Protein AF-A0A240U2Y7-F1 (afdb_monomer)

Organism: NCBI:txid553814

Nearest PDB structures (foldseek):
  7e1v-assembly1_G  TM=1.931E-01  e=4.394E+00  Mycolicibacterium smegmatis MC2 51

pLDDT: mean 76.71, std 15.14, range [39.12, 95.5]

Foldseek 3Di:
DVVVVVVVVLVVLLLVLLVCLLVVPQQSLVVLLVSVVVCVVVVHDDDPLSVLLNVLQVLVCQQVVWHRAHRDDPPQPLVRLVLLLVLLLQLLVCVLVVVDDNVVSLVVSCVVSVHHSVSSVVSNVVCCVVCDPDSVSVVVSVVVVVVDDPVVVSVVVSVVVCVVSGPHDPDDDGPCVVRVCSVVVSVVSSNVSNVVVCVVPDPPPD

Radius of gyration: 21.39 Å; Cα contacts (8 Å, |Δi|>4): 172; chains: 1; bounding box: 46×52×64 Å

Structure (mmCIF, N/CA/C/O backbone):
data_AF-A0A240U2Y7-F1
#
_entry.id   AF-A0A240U2Y7-F1
#
loop_
_atom_site.group_PDB
_atom_site.id
_atom_site.type_symbol
_atom_site.label_atom_id
_atom_site.label_alt_id
_atom_site.label_comp_id
_atom_site.label_asym_id
_atom_site.label_entity_id
_atom_site.label_seq_id
_atom_site.pdbx_PDB_ins_code
_atom_site.Cartn_x
_atom_site.Cartn_y
_atom_site.Cartn_z
_atom_site.occupancy
_atom_site.B_iso_or_equiv
_atom_site.auth_seq_id
_atom_site.auth_comp_id
_atom_site.auth_asym_id
_atom_site.auth_atom_id
_atom_site.pdbx_PDB_model_num
ATOM 1 N N . MET A 1 1 ? -17.429 -29.729 4.299 1.00 40.59 1 MET A N 1
ATOM 2 C CA . MET A 1 1 ? -16.636 -29.445 5.517 1.00 40.59 1 MET A CA 1
ATOM 3 C C . MET A 1 1 ? -15.786 -28.167 5.420 1.00 40.59 1 MET A C 1
ATOM 5 O O . MET A 1 1 ? -15.604 -27.533 6.439 1.00 40.59 1 MET A O 1
ATOM 9 N N . ALA A 1 2 ? -15.386 -27.679 4.234 1.00 43.47 2 ALA A N 1
ATOM 10 C CA . ALA A 1 2 ? -14.545 -26.471 4.097 1.00 43.47 2 ALA A CA 1
ATOM 11 C C . ALA A 1 2 ? -15.191 -25.097 4.434 1.00 43.47 2 ALA A C 1
ATOM 13 O O . ALA A 1 2 ? -14.474 -24.116 4.623 1.00 43.47 2 ALA A O 1
ATOM 14 N N . LYS A 1 3 ? -16.530 -24.980 4.480 1.00 39.12 3 LYS A N 1
ATOM 15 C CA . LYS A 1 3 ? -17.212 -23.710 4.824 1.00 39.12 3 LYS A CA 1
ATOM 16 C C . LYS A 1 3 ? -17.118 -23.381 6.316 1.00 39.12 3 LYS A C 1
ATOM 18 O O . LYS A 1 3 ? -16.993 -22.212 6.665 1.00 39.12 3 LYS A O 1
ATOM 23 N N . THR A 1 4 ? -17.160 -24.405 7.163 1.00 39.84 4 THR A N 1
ATOM 24 C CA . THR A 1 4 ? -17.168 -24.256 8.620 1.00 39.84 4 THR A CA 1
ATOM 25 C C . THR A 1 4 ? -15.800 -23.802 9.125 1.00 39.84 4 THR A C 1
ATOM 27 O O . THR A 1 4 ? -15.726 -22.834 9.872 1.00 39.84 4 THR A O 1
ATOM 30 N N . ASP A 1 5 ? -14.714 -24.394 8.615 1.00 40.62 5 ASP A N 1
ATOM 31 C CA . ASP A 1 5 ? -13.347 -24.011 9.001 1.00 40.62 5 ASP A CA 1
ATOM 32 C C . ASP A 1 5 ? -13.003 -22.565 8.613 1.00 40.62 5 ASP A C 1
ATOM 34 O O . ASP A 1 5 ? -12.374 -21.852 9.390 1.00 40.62 5 ASP A O 1
ATOM 38 N N . ARG A 1 6 ? -13.469 -22.090 7.445 1.00 44.12 6 ARG A N 1
ATOM 39 C CA . ARG A 1 6 ? -13.284 -20.687 7.026 1.00 44.12 6 ARG A CA 1
ATOM 40 C C . ARG A 1 6 ? -14.062 -19.700 7.896 1.00 44.12 6 ARG A C 1
ATOM 42 O O . ARG A 1 6 ? -13.566 -18.616 8.171 1.00 44.12 6 ARG A O 1
ATOM 49 N N . GLN A 1 7 ? -15.274 -20.043 8.332 1.00 44.91 7 GLN A N 1
ATOM 50 C CA . GLN A 1 7 ? -16.042 -19.167 9.225 1.00 44.91 7 GLN A CA 1
ATOM 51 C C . GLN A 1 7 ? -15.389 -19.043 10.606 1.00 44.91 7 GLN A C 1
ATOM 53 O O . GLN A 1 7 ? -15.330 -17.943 11.150 1.00 44.91 7 GLN A O 1
ATOM 58 N N . VAL A 1 8 ? -14.856 -20.141 11.150 1.00 46.72 8 VAL A N 1
ATOM 59 C CA . VAL A 1 8 ? -14.210 -20.153 12.473 1.00 46.72 8 VAL A CA 1
ATOM 60 C C . VAL A 1 8 ? -12.912 -19.336 12.476 1.00 46.72 8 VAL A C 1
ATOM 62 O O . VAL A 1 8 ? -12.671 -18.582 13.419 1.00 46.72 8 VAL A O 1
ATOM 65 N N . THR A 1 9 ? -12.103 -19.402 11.412 1.00 52.22 9 THR A N 1
ATOM 66 C CA . THR A 1 9 ? -10.876 -18.593 11.308 1.00 52.22 9 THR A CA 1
ATOM 67 C C . THR A 1 9 ? -11.158 -17.099 11.137 1.00 52.22 9 THR A C 1
ATOM 69 O O . THR A 1 9 ? -10.467 -16.282 11.745 1.00 52.22 9 THR A O 1
ATOM 72 N N . HIS A 1 10 ? -12.192 -16.722 10.380 1.00 51.16 10 HIS A N 1
ATOM 73 C CA . HIS A 1 10 ? -12.582 -15.315 10.225 1.00 51.16 10 HIS A CA 1
ATOM 74 C C . HIS A 1 10 ? -13.118 -14.698 11.523 1.00 51.16 10 HIS A C 1
ATOM 76 O O . HIS A 1 10 ? -12.767 -13.563 11.838 1.00 51.16 10 HIS A O 1
ATOM 82 N N . LEU A 1 11 ? -13.898 -15.447 12.309 1.00 56.97 11 LEU A N 1
ATOM 83 C CA . LEU A 1 11 ? -14.384 -14.993 13.617 1.00 56.97 11 LEU A CA 1
ATOM 84 C C . LEU A 1 11 ? -13.237 -14.768 14.617 1.00 56.97 11 LEU A C 1
ATOM 86 O O . LEU A 1 11 ? -13.276 -13.814 15.391 1.00 56.97 11 LEU A O 1
ATOM 90 N N . ALA A 1 12 ? -12.193 -15.602 14.570 1.00 61.91 12 ALA A N 1
ATOM 91 C CA . ALA A 1 12 ? -11.005 -15.438 15.408 1.00 61.91 12 ALA A CA 1
ATOM 92 C C . ALA A 1 12 ? -10.195 -14.179 15.040 1.00 61.91 12 ALA A C 1
ATOM 94 O O . ALA A 1 12 ? -9.753 -13.447 15.924 1.00 61.91 12 ALA A O 1
ATOM 95 N N . GLN A 1 13 ? -10.047 -13.890 13.743 1.00 68.00 13 GLN A N 1
ATOM 96 C CA . GLN A 1 13 ? -9.347 -12.694 13.255 1.00 68.00 13 GLN A CA 1
ATOM 97 C C . GLN A 1 13 ? -10.121 -11.401 13.551 1.00 68.00 13 GLN A C 1
ATOM 99 O O . GLN A 1 13 ? -9.523 -10.396 13.933 1.00 68.00 13 GLN A O 1
ATOM 104 N N . ASP A 1 14 ? -11.450 -11.422 13.419 1.00 75.19 14 ASP A N 1
ATOM 105 C CA . ASP A 1 14 ? -12.307 -10.282 13.766 1.00 75.19 14 ASP A CA 1
ATOM 106 C C . ASP A 1 14 ? -12.208 -9.954 15.264 1.00 75.19 14 ASP A C 1
ATOM 108 O O . ASP A 1 14 ? -12.095 -8.784 15.639 1.00 75.19 14 ASP A O 1
ATOM 112 N N . ALA A 1 15 ? -12.180 -10.985 16.116 1.00 75.44 15 ALA A N 1
ATOM 113 C CA . ALA A 1 15 ? -12.000 -10.835 17.556 1.00 75.44 15 ALA A CA 1
ATOM 114 C C . ALA A 1 15 ? -10.618 -10.263 17.915 1.00 75.44 15 ALA A C 1
ATOM 116 O O . ALA A 1 15 ? -10.529 -9.371 18.759 1.00 75.44 15 ALA A O 1
ATOM 117 N N . GLU A 1 16 ? -9.547 -10.714 17.256 1.00 80.19 16 GLU A N 1
ATOM 118 C CA . GLU A 1 16 ? -8.189 -10.198 17.472 1.00 80.19 16 GLU A CA 1
ATOM 119 C C . GLU A 1 16 ? -8.080 -8.707 17.109 1.00 80.19 16 GLU A C 1
ATOM 121 O O . GLU A 1 16 ? -7.548 -7.897 17.876 1.00 80.19 16 GLU A O 1
ATOM 126 N N . VAL A 1 17 ? -8.635 -8.320 15.957 1.00 81.25 17 VAL A N 1
ATOM 127 C CA . VAL A 1 17 ? -8.638 -6.929 15.487 1.00 81.25 17 VAL A CA 1
ATOM 128 C C . VAL A 1 17 ? -9.482 -6.039 16.406 1.00 81.25 17 VAL A C 1
ATOM 130 O O . VAL A 1 17 ? -9.032 -4.954 16.788 1.00 81.25 17 VAL A O 1
ATOM 133 N N . ALA A 1 18 ? -10.660 -6.507 16.833 1.00 81.88 18 ALA 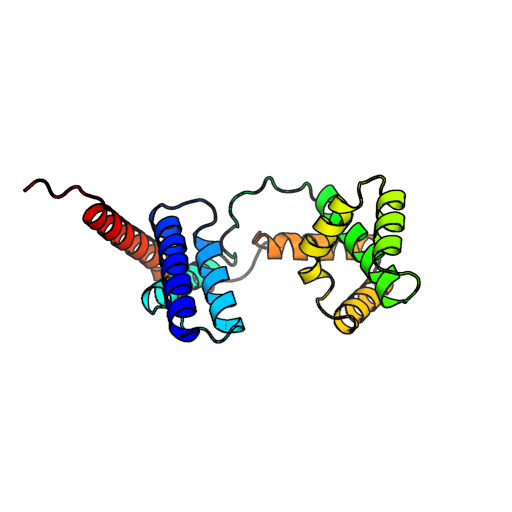A N 1
ATOM 134 C CA . ALA A 1 18 ? -11.503 -5.800 17.796 1.00 81.88 18 ALA A CA 1
ATOM 135 C C . ALA A 1 18 ? -10.816 -5.647 19.165 1.00 81.88 18 ALA A C 1
ATOM 137 O O . ALA A 1 18 ? -10.889 -4.583 19.782 1.00 81.88 18 ALA A O 1
ATOM 138 N N . GLN A 1 19 ? -10.083 -6.667 19.623 1.00 81.12 19 GLN A N 1
ATOM 139 C CA . GLN A 1 19 ? -9.339 -6.615 20.880 1.00 81.12 19 GLN A CA 1
ATOM 140 C C . GLN A 1 19 ? -8.165 -5.629 20.815 1.00 81.12 19 GLN A C 1
ATOM 142 O O . GLN A 1 19 ? -7.928 -4.882 21.768 1.00 81.12 19 GLN A O 1
ATOM 147 N N . ALA A 1 20 ? -7.440 -5.583 19.693 1.00 80.94 20 ALA A N 1
ATOM 148 C CA . ALA A 1 20 ? -6.382 -4.600 19.472 1.00 80.94 20 ALA A CA 1
ATOM 149 C C . ALA A 1 20 ? -6.932 -3.162 19.441 1.00 80.94 20 ALA A C 1
ATOM 151 O O . ALA A 1 20 ? -6.300 -2.252 19.982 1.00 80.94 20 ALA A O 1
ATOM 152 N N . PHE A 1 21 ? -8.112 -2.967 18.842 1.00 84.12 21 PHE A N 1
ATOM 153 C CA . PHE A 1 21 ? -8.819 -1.685 18.822 1.00 84.12 21 PHE A CA 1
ATOM 154 C C . PHE A 1 21 ? -9.259 -1.249 20.225 1.00 84.12 21 PHE A C 1
ATOM 156 O O . PHE A 1 21 ? -9.013 -0.105 20.620 1.00 84.12 21 PHE A O 1
ATOM 163 N N . ALA A 1 22 ? -9.837 -2.171 21.001 1.00 83.12 22 ALA A N 1
ATOM 164 C CA . ALA A 1 22 ? -10.245 -1.936 22.383 1.00 83.12 22 ALA A CA 1
ATOM 165 C C . ALA A 1 22 ? -9.056 -1.497 23.254 1.00 83.12 22 ALA A C 1
ATOM 167 O O . ALA A 1 22 ? -9.110 -0.474 23.929 1.00 83.12 22 ALA A O 1
ATOM 168 N N . LYS A 1 23 ? -7.928 -2.210 23.153 1.00 81.44 23 LYS A N 1
ATOM 169 C CA . LYS A 1 23 ? -6.689 -1.927 23.900 1.00 81.44 23 LYS A CA 1
ATOM 170 C C . LYS A 1 23 ? -5.916 -0.696 23.408 1.00 81.44 23 LYS A C 1
ATOM 172 O O . LYS A 1 23 ? -4.824 -0.439 23.907 1.00 81.44 23 LYS A O 1
ATOM 177 N N . ASN A 1 24 ? -6.444 0.051 22.432 1.00 78.88 24 ASN A N 1
ATOM 178 C CA . ASN A 1 24 ? -5.789 1.214 21.827 1.00 78.88 24 ASN A CA 1
ATOM 179 C C . ASN A 1 24 ? -4.352 0.915 21.349 1.00 78.88 24 ASN A C 1
ATOM 181 O O . ASN A 1 24 ? -3.431 1.716 21.525 1.00 78.88 24 ASN A O 1
ATOM 185 N N .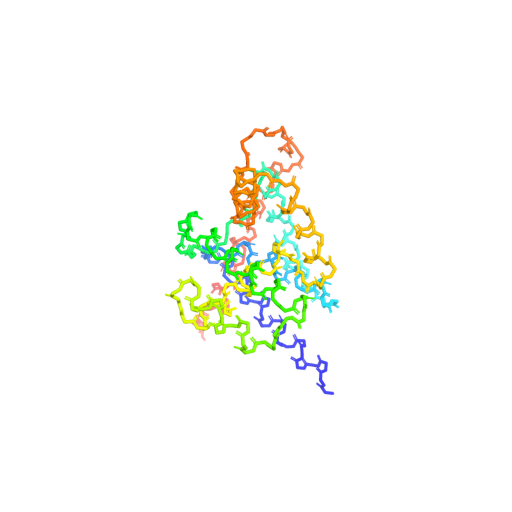 VAL A 1 25 ? -4.137 -0.270 20.769 1.00 80.44 25 VAL A N 1
ATOM 186 C CA . VAL A 1 25 ? -2.820 -0.639 20.236 1.00 80.44 25 VAL A CA 1
ATOM 187 C C . VAL A 1 25 ? -2.506 0.266 19.037 1.00 80.44 25 VAL A C 1
ATOM 189 O O . VAL A 1 25 ? -3.380 0.456 18.185 1.00 80.44 25 VAL A O 1
ATOM 192 N N . PRO A 1 26 ? -1.270 0.784 18.891 1.00 73.88 26 PRO A N 1
ATOM 193 C CA . PRO A 1 26 ? -0.888 1.574 17.724 1.00 73.88 26 PRO A CA 1
ATOM 194 C C . PRO A 1 26 ? -1.288 0.894 16.405 1.00 73.88 26 PRO A C 1
ATOM 196 O O . PRO A 1 26 ? -1.068 -0.305 16.209 1.00 73.88 26 PRO A O 1
ATOM 199 N N . GLY A 1 27 ? -1.925 1.649 15.508 1.00 76.06 27 GLY A N 1
ATOM 200 C CA . GLY A 1 27 ? -2.398 1.153 14.212 1.00 76.06 27 GLY A CA 1
ATOM 201 C C . GLY A 1 27 ? -3.593 0.202 14.240 1.00 76.06 27 GLY A C 1
ATOM 202 O O . GLY A 1 27 ? -3.907 -0.383 13.205 1.00 76.06 27 GLY A O 1
ATOM 203 N N . ALA A 1 28 ? -4.242 -0.014 15.386 1.00 81.62 28 ALA A N 1
ATOM 204 C CA . ALA A 1 28 ? -5.430 -0.864 15.457 1.00 81.62 28 ALA A CA 1
ATOM 205 C C . ALA A 1 28 ? -6.593 -0.312 14.619 1.00 81.62 28 ALA A C 1
ATOM 207 O O . ALA A 1 28 ? -7.217 -1.068 13.881 1.00 81.62 28 ALA A O 1
ATOM 208 N N . ASP A 1 29 ? -6.811 1.003 14.643 1.00 82.50 29 ASP A N 1
ATOM 209 C CA . ASP A 1 29 ? -7.864 1.660 13.862 1.00 82.50 29 ASP A CA 1
ATOM 210 C C . ASP A 1 29 ? -7.709 1.383 12.354 1.00 82.50 29 ASP A C 1
ATOM 212 O O . ASP A 1 29 ? -8.667 1.061 11.653 1.00 82.50 29 ASP A O 1
ATOM 216 N N . ARG A 1 30 ? -6.469 1.430 11.851 1.00 82.94 30 ARG A N 1
ATOM 217 C CA . ARG A 1 30 ? -6.148 1.112 10.454 1.00 82.94 30 ARG A CA 1
ATOM 218 C C . ARG A 1 30 ? -6.347 -0.371 10.140 1.00 82.94 30 ARG A C 1
ATOM 220 O O . ARG A 1 30 ? -6.876 -0.683 9.078 1.00 82.94 30 ARG A O 1
ATOM 227 N N . ARG A 1 31 ? -5.987 -1.267 11.067 1.00 81.94 31 ARG A N 1
ATOM 228 C CA . ARG A 1 31 ? -6.209 -2.718 10.932 1.00 81.94 31 ARG A CA 1
ATOM 229 C C . ARG A 1 31 ? -7.692 -3.073 10.838 1.00 81.94 31 ARG A C 1
ATOM 231 O O . ARG A 1 31 ? -8.041 -3.936 10.041 1.00 81.94 31 ARG A O 1
ATOM 238 N N . VAL A 1 32 ? -8.562 -2.388 11.587 1.00 85.56 32 VAL A N 1
ATOM 239 C CA . VAL A 1 32 ? -10.024 -2.553 11.468 1.00 85.56 32 VAL A CA 1
ATOM 240 C C . VAL A 1 32 ? -10.488 -2.231 10.046 1.00 85.56 32 VAL A C 1
ATOM 242 O O . VAL A 1 32 ? -11.188 -3.035 9.433 1.00 85.56 32 VAL A O 1
ATOM 245 N N . LEU A 1 33 ? -10.063 -1.089 9.493 1.00 85.81 33 LEU A N 1
ATOM 246 C CA . LEU A 1 33 ? -10.429 -0.692 8.129 1.00 85.81 33 LEU A CA 1
ATOM 247 C C . LEU A 1 33 ? -9.894 -1.671 7.074 1.00 85.81 33 LEU A C 1
ATOM 249 O O . LEU A 1 33 ? -10.629 -2.055 6.168 1.00 85.81 33 LEU A O 1
ATOM 253 N N . GLU A 1 34 ? -8.631 -2.086 7.194 1.00 82.31 34 GLU A N 1
ATOM 254 C CA . GLU A 1 34 ? -7.997 -3.039 6.272 1.00 82.31 34 GLU A CA 1
ATOM 255 C C . GLU A 1 34 ? -8.704 -4.403 6.304 1.00 82.31 34 GLU A C 1
ATOM 257 O O . GLU A 1 34 ? -8.964 -4.978 5.249 1.00 82.31 34 GLU A O 1
ATOM 262 N N . ARG A 1 35 ? -9.116 -4.877 7.487 1.00 82.88 35 ARG A N 1
ATOM 263 C CA . ARG A 1 35 ? -9.859 -6.134 7.651 1.00 82.88 35 ARG A CA 1
ATOM 264 C C . ARG A 1 35 ? -11.235 -6.094 6.986 1.00 82.88 35 ARG A C 1
ATOM 266 O O . ARG A 1 35 ? -11.611 -7.049 6.305 1.00 82.88 35 ARG A O 1
ATOM 273 N N . VAL A 1 36 ? -11.982 -5.003 7.170 1.00 82.75 36 VAL A N 1
ATOM 274 C CA . VAL A 1 36 ? -13.291 -4.815 6.520 1.00 82.75 36 VAL A CA 1
ATOM 275 C C . VAL A 1 36 ? -13.132 -4.702 5.002 1.00 82.75 36 VAL A C 1
ATOM 277 O O . VAL A 1 36 ? -13.899 -5.319 4.264 1.00 82.75 36 VAL A O 1
ATOM 280 N N . ALA A 1 37 ? -12.108 -3.988 4.524 1.00 76.75 37 ALA A N 1
ATOM 281 C CA . ALA A 1 37 ? -11.808 -3.881 3.097 1.00 76.75 37 ALA A CA 1
ATOM 282 C C . ALA A 1 37 ? -11.433 -5.238 2.474 1.00 76.75 37 ALA A C 1
ATOM 284 O O . ALA A 1 37 ? -11.928 -5.579 1.401 1.00 76.75 37 ALA A O 1
ATOM 285 N N . GLU A 1 38 ? -10.609 -6.036 3.156 1.00 74.38 38 GLU A N 1
ATOM 286 C CA . GLU A 1 38 ? -10.251 -7.392 2.732 1.00 74.38 38 GLU A CA 1
ATOM 287 C C . GLU A 1 38 ? -11.480 -8.307 2.676 1.00 74.38 38 GLU A C 1
ATOM 289 O O . GLU A 1 38 ? -11.693 -9.007 1.686 1.00 74.38 38 GLU A O 1
ATOM 294 N N . ALA A 1 39 ? -12.322 -8.283 3.714 1.00 74.25 39 ALA A N 1
ATOM 295 C CA . ALA A 1 39 ? -13.548 -9.070 3.740 1.00 74.25 39 ALA A CA 1
ATOM 296 C C . ALA A 1 39 ? -14.483 -8.700 2.580 1.00 74.25 39 ALA A C 1
ATOM 298 O O . ALA A 1 39 ? -14.971 -9.594 1.892 1.00 74.25 39 ALA A O 1
ATOM 299 N N . ALA A 1 40 ? -14.667 -7.403 2.315 1.00 72.56 40 ALA A N 1
ATOM 300 C CA . ALA A 1 40 ? -15.465 -6.924 1.192 1.00 72.56 40 ALA A CA 1
ATOM 301 C C . ALA A 1 40 ? -14.888 -7.371 -0.163 1.00 72.56 40 ALA A C 1
ATOM 303 O O . ALA A 1 40 ? -15.630 -7.868 -1.008 1.00 72.56 40 ALA A O 1
ATOM 304 N N . ALA A 1 41 ? -13.568 -7.259 -0.356 1.00 63.06 41 ALA A N 1
ATOM 305 C CA . ALA A 1 41 ? -12.894 -7.668 -1.590 1.00 63.06 41 ALA A CA 1
ATOM 306 C C . ALA A 1 41 ? -13.001 -9.180 -1.860 1.00 63.06 41 ALA A C 1
ATOM 308 O O . ALA A 1 41 ? -13.083 -9.601 -3.012 1.00 63.06 41 ALA A O 1
ATOM 309 N N . LEU A 1 42 ? -13.023 -9.996 -0.803 1.00 72.00 42 LEU A N 1
ATOM 310 C CA . LEU A 1 42 ? -13.148 -11.454 -0.883 1.00 72.00 42 LEU A CA 1
ATOM 311 C C . LEU A 1 42 ? -14.606 -11.951 -0.857 1.00 72.00 42 LEU A C 1
ATOM 313 O O . LEU A 1 42 ? -14.833 -13.158 -0.928 1.00 72.00 42 LEU A O 1
ATOM 317 N N . GLY A 1 43 ? -15.592 -11.052 -0.747 1.00 71.06 43 GLY A N 1
ATOM 318 C CA . GLY A 1 43 ? -17.012 -11.410 -0.639 1.00 71.06 43 GLY A CA 1
ATOM 319 C C . GLY A 1 43 ? -17.387 -12.095 0.683 1.00 71.06 43 GLY A C 1
ATOM 320 O O . GLY A 1 43 ? -18.370 -12.835 0.742 1.00 71.06 43 GLY A O 1
ATOM 321 N N . ASN A 1 44 ? -16.601 -11.881 1.738 1.00 76.38 44 ASN A N 1
ATOM 322 C CA . ASN A 1 44 ? -16.827 -12.443 3.064 1.00 76.38 44 ASN A CA 1
ATOM 323 C C . ASN A 1 44 ? -17.778 -11.568 3.892 1.00 76.38 44 ASN A C 1
ATOM 325 O O . ASN A 1 44 ? -17.785 -10.342 3.786 1.00 76.38 44 ASN A O 1
ATOM 329 N N . VAL A 1 45 ? -18.551 -12.210 4.770 1.00 77.25 45 VAL A N 1
ATOM 330 C CA . VAL A 1 45 ? -19.444 -11.512 5.702 1.00 77.25 45 VAL A CA 1
ATOM 331 C C . VAL A 1 45 ? -18.618 -10.899 6.831 1.00 77.25 45 VAL A C 1
ATOM 333 O O . VAL A 1 45 ? -17.871 -11.603 7.508 1.00 77.25 45 VAL A O 1
ATOM 336 N N . VAL A 1 46 ? -18.773 -9.593 7.029 1.00 77.56 46 VAL A N 1
ATOM 337 C CA . VAL A 1 46 ? -18.210 -8.843 8.159 1.00 77.56 46 VAL A CA 1
ATOM 338 C C . VAL A 1 46 ? -19.221 -8.857 9.301 1.00 77.56 46 VAL A C 1
ATOM 340 O O . VAL A 1 46 ? -20.418 -8.673 9.067 1.00 77.56 46 VAL A O 1
ATOM 343 N N . SER A 1 47 ? -18.760 -9.059 10.537 1.00 81.38 47 SER A N 1
ATOM 344 C CA . SER A 1 47 ? -19.642 -8.944 11.703 1.00 81.38 47 SER A CA 1
ATOM 345 C C . SER A 1 47 ? -20.241 -7.527 11.815 1.00 81.38 47 SER A C 1
ATOM 347 O O . SER A 1 47 ? -19.536 -6.537 11.582 1.00 81.38 47 SER A O 1
ATOM 349 N N . PRO A 1 48 ? -21.530 -7.382 12.184 1.00 82.25 48 PRO A N 1
ATOM 350 C CA . PRO A 1 48 ? -22.165 -6.070 12.342 1.00 82.25 48 PRO A CA 1
ATOM 351 C C . PRO A 1 48 ? -21.402 -5.143 13.295 1.00 82.25 48 PRO A C 1
ATOM 353 O O . PRO A 1 48 ? -21.334 -3.934 13.078 1.00 82.25 48 PRO A O 1
ATOM 356 N N . GLU A 1 49 ? -20.809 -5.706 14.342 1.00 80.94 49 GLU A N 1
ATOM 357 C CA . GLU A 1 49 ? -20.012 -5.006 15.343 1.00 80.94 49 GLU A CA 1
ATOM 358 C C . GLU A 1 49 ? -18.742 -4.419 14.720 1.00 80.94 49 GLU A C 1
ATOM 360 O O . GLU A 1 49 ? -18.494 -3.220 14.860 1.00 80.94 49 GLU A O 1
ATOM 365 N N . LEU A 1 50 ? -17.982 -5.217 13.961 1.00 82.38 50 LEU A N 1
ATOM 366 C CA . LEU A 1 50 ? -16.762 -4.752 13.298 1.00 82.38 50 LEU A CA 1
ATOM 367 C C . LEU A 1 50 ? -17.066 -3.700 12.222 1.00 82.38 50 LEU A C 1
ATOM 369 O O . LEU A 1 50 ? -16.338 -2.713 12.101 1.00 82.38 50 LEU A O 1
ATOM 373 N N . GLN A 1 51 ? -18.181 -3.849 11.499 1.00 83.88 51 GLN A N 1
ATOM 374 C CA . GLN A 1 51 ? -18.637 -2.856 10.526 1.00 83.88 51 GLN A CA 1
ATOM 375 C C . GLN A 1 51 ? -18.992 -1.516 11.190 1.00 83.88 51 GLN A C 1
ATOM 377 O O . GLN A 1 51 ? -18.641 -0.459 10.663 1.00 83.88 51 GLN A O 1
ATOM 382 N N . LYS A 1 52 ? -19.656 -1.530 12.356 1.00 83.75 52 LYS A N 1
ATOM 383 C CA . LYS A 1 52 ? -19.956 -0.303 13.117 1.00 83.75 52 LYS A CA 1
ATOM 384 C C . LYS A 1 52 ? -18.672 0.413 13.543 1.00 83.75 52 LYS A C 1
ATOM 386 O O . LYS A 1 52 ? -18.585 1.629 13.382 1.00 83.75 52 LYS A O 1
ATOM 391 N N . ILE A 1 53 ? -17.672 -0.334 14.023 1.00 84.69 53 ILE A N 1
ATOM 392 C CA . ILE A 1 53 ? -16.370 0.225 14.421 1.00 84.69 53 ILE A CA 1
ATOM 393 C C . ILE A 1 53 ? -15.679 0.853 13.204 1.00 84.69 53 ILE A C 1
ATOM 395 O O . ILE A 1 53 ? -15.241 2.001 13.267 1.00 84.69 53 ILE A O 1
ATOM 399 N N . ALA A 1 54 ? -15.633 0.141 12.074 1.00 85.19 54 ALA A N 1
ATOM 400 C CA . ALA A 1 54 ? -15.035 0.641 10.838 1.00 85.19 54 ALA A CA 1
ATOM 401 C C . ALA A 1 54 ? -15.711 1.926 10.336 1.00 85.19 54 ALA A C 1
ATOM 403 O O . ALA A 1 54 ? -15.023 2.883 9.983 1.00 85.19 54 ALA A O 1
ATOM 404 N N . ASN A 1 55 ? -17.045 1.983 10.364 1.00 85.88 55 ASN A N 1
ATOM 405 C CA . ASN A 1 55 ? -17.801 3.172 9.968 1.00 85.88 55 ASN A CA 1
ATOM 406 C C . ASN A 1 55 ? -17.482 4.378 10.868 1.00 85.88 55 ASN A C 1
ATOM 408 O O . ASN A 1 55 ? -17.291 5.485 10.364 1.00 85.88 55 ASN A O 1
ATOM 412 N N . ALA A 1 56 ? -17.383 4.171 12.185 1.00 83.38 56 ALA A N 1
ATOM 413 C CA . ALA A 1 56 ? -17.042 5.228 13.135 1.00 83.38 56 ALA A CA 1
ATOM 414 C C . ALA A 1 56 ? -15.601 5.738 12.938 1.00 83.38 56 ALA A C 1
ATOM 416 O O . ALA A 1 56 ? -15.369 6.947 12.906 1.00 83.38 56 ALA A O 1
ATOM 417 N N . ILE A 1 57 ? -14.637 4.833 12.726 1.00 83.44 57 ILE A N 1
ATOM 418 C CA . ILE A 1 57 ? -13.245 5.192 12.411 1.00 83.44 57 ILE A CA 1
ATOM 419 C C . ILE A 1 57 ? -13.176 5.989 11.104 1.00 83.44 57 ILE A C 1
ATOM 421 O O . ILE A 1 57 ? -12.494 7.012 11.042 1.00 83.44 57 ILE A O 1
ATOM 425 N N . LEU A 1 58 ? -13.884 5.546 10.062 1.00 82.81 58 LEU A N 1
ATOM 426 C CA . LEU A 1 58 ? -13.917 6.236 8.775 1.00 82.81 58 LEU A CA 1
ATOM 427 C C . LEU A 1 58 ? -14.517 7.641 8.911 1.00 82.81 58 LEU A C 1
ATOM 429 O O . LEU A 1 58 ? -13.976 8.590 8.353 1.00 82.81 58 LEU A O 1
ATOM 433 N N . ALA A 1 59 ? -15.582 7.798 9.698 1.00 78.81 59 ALA A N 1
ATOM 434 C CA . ALA A 1 59 ? -16.161 9.102 10.001 1.00 78.81 59 ALA A CA 1
ATOM 435 C C . ALA A 1 59 ? -15.147 10.043 10.680 1.00 78.81 59 ALA A C 1
ATOM 437 O O . ALA A 1 59 ? -15.012 11.197 10.277 1.00 78.81 59 ALA A O 1
ATOM 438 N N . VAL A 1 60 ? -14.369 9.553 11.651 1.00 78.69 60 VAL A N 1
ATOM 439 C CA . VAL A 1 60 ? -13.284 10.336 12.273 1.00 78.69 60 VAL A CA 1
ATOM 440 C C . VAL A 1 60 ? -12.164 10.657 11.281 1.00 78.69 60 VAL A C 1
ATOM 442 O O . VAL A 1 60 ? -11.613 11.756 11.305 1.00 78.69 60 VAL A O 1
ATOM 445 N N . ALA A 1 61 ? -11.828 9.730 10.388 1.00 79.00 61 ALA A N 1
ATOM 446 C CA . ALA A 1 61 ? -10.828 9.967 9.355 1.00 79.00 61 ALA A CA 1
ATOM 447 C C . ALA A 1 61 ? -11.258 11.068 8.374 1.00 79.00 61 ALA A C 1
ATOM 449 O O . ALA A 1 61 ? -10.451 11.922 8.016 1.00 79.00 61 ALA A O 1
ATOM 450 N N . LEU A 1 62 ? -12.538 11.083 7.991 1.00 76.38 62 LEU A N 1
ATOM 451 C CA . LEU A 1 62 ? -13.122 12.116 7.135 1.00 76.38 62 LEU A CA 1
ATOM 452 C C . LEU A 1 62 ? -13.125 13.496 7.811 1.00 76.38 62 LEU A C 1
ATOM 454 O O . LEU A 1 62 ? -12.827 14.484 7.153 1.00 76.38 62 LEU A O 1
ATOM 458 N N . LEU A 1 63 ? -13.393 13.574 9.122 1.00 69.56 63 LEU A N 1
ATOM 459 C CA . LEU A 1 63 ? -13.295 14.826 9.896 1.00 69.56 63 LEU A CA 1
ATOM 460 C C . LEU A 1 63 ? -11.893 15.434 9.896 1.00 69.56 63 LEU A C 1
ATOM 462 O O . LEU A 1 63 ? -11.736 16.656 9.930 1.00 69.56 63 LEU A O 1
ATOM 466 N N . ASN A 1 64 ? -10.894 14.559 9.955 1.00 69.12 64 ASN A N 1
ATOM 467 C CA . ASN A 1 64 ? -9.491 14.926 10.059 1.00 69.12 64 ASN A CA 1
ATOM 468 C C . ASN A 1 64 ? -8.801 14.986 8.694 1.00 69.12 64 ASN A C 1
ATOM 470 O O . ASN A 1 64 ? -7.599 15.235 8.657 1.00 69.12 64 ASN A O 1
ATOM 474 N N . GLU A 1 65 ? -9.537 14.708 7.608 1.00 68.88 65 GLU A N 1
ATOM 475 C CA . GLU A 1 65 ? -9.021 14.589 6.236 1.00 68.88 65 GLU A CA 1
ATOM 476 C C . GLU A 1 65 ? -7.792 13.662 6.158 1.00 68.88 65 GLU A C 1
ATOM 478 O O . GLU A 1 65 ? -6.869 13.840 5.364 1.00 68.88 65 GLU A O 1
ATOM 483 N N . LYS A 1 66 ? -7.761 12.662 7.045 1.00 71.25 66 LYS A N 1
ATOM 484 C CA . LYS A 1 66 ? -6.588 11.837 7.322 1.00 71.25 66 LYS A CA 1
ATOM 485 C C . LYS A 1 66 ? -7.025 10.449 7.753 1.00 71.25 66 LYS A C 1
ATOM 487 O O . LYS A 1 66 ? -7.722 10.289 8.754 1.00 71.25 66 LYS A O 1
ATOM 492 N N . LEU A 1 67 ? -6.568 9.427 7.036 1.00 74.56 67 LEU A N 1
ATOM 493 C CA . LEU A 1 67 ? -6.775 8.043 7.456 1.00 74.56 67 LEU A CA 1
ATOM 494 C C . LEU A 1 67 ? -5.986 7.737 8.742 1.00 74.56 67 LEU A C 1
ATOM 496 O O . LEU A 1 67 ? -4.929 8.332 8.970 1.00 74.56 67 LEU A O 1
ATOM 500 N N . PRO A 1 68 ? -6.458 6.796 9.582 1.00 77.94 68 PRO A N 1
ATOM 501 C CA . PRO A 1 68 ? -5.727 6.406 10.777 1.00 77.94 68 PRO A CA 1
ATOM 502 C C . PRO A 1 68 ? -4.339 5.900 10.391 1.00 77.94 68 PRO A C 1
ATOM 504 O O .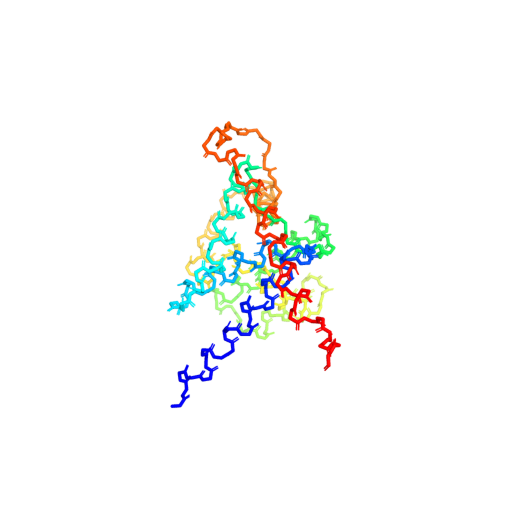 PRO A 1 68 ? -4.197 5.108 9.454 1.00 77.94 68 PRO A O 1
ATOM 507 N N . GLY A 1 69 ? -3.323 6.354 11.122 1.00 68.75 69 GLY A N 1
ATOM 508 C CA . GLY A 1 69 ? -1.951 5.922 10.892 1.00 68.75 69 GLY A CA 1
ATOM 509 C C . GLY A 1 69 ? -1.818 4.410 11.066 1.00 68.75 69 GLY A C 1
ATOM 510 O O . GLY A 1 69 ? -2.458 3.806 11.933 1.00 68.75 69 GLY A O 1
ATOM 511 N N . ARG A 1 70 ? -0.968 3.785 10.250 1.00 68.50 70 ARG A N 1
ATOM 512 C CA . ARG A 1 70 ? -0.534 2.405 10.500 1.00 68.50 70 ARG A CA 1
ATOM 513 C C . ARG A 1 70 ? 0.241 2.331 11.815 1.00 68.50 70 ARG A C 1
ATOM 515 O O . ARG A 1 70 ? 0.753 3.335 12.308 1.00 68.50 70 ARG A O 1
ATOM 522 N N . ALA A 1 71 ? 0.336 1.127 12.383 1.00 60.22 71 ALA A N 1
ATOM 523 C CA . ALA A 1 71 ? 1.225 0.884 13.514 1.00 60.22 71 ALA A CA 1
ATOM 524 C C . ALA A 1 71 ? 2.615 1.374 13.107 1.00 60.22 71 ALA A C 1
ATOM 526 O O . ALA A 1 71 ? 3.038 1.085 11.986 1.00 60.22 71 ALA A O 1
ATOM 527 N N . ALA A 1 72 ? 3.273 2.153 13.967 1.00 45.78 72 ALA A N 1
ATOM 528 C CA . ALA A 1 72 ? 4.544 2.783 13.645 1.00 45.78 72 ALA A CA 1
ATOM 529 C C . ALA A 1 72 ? 5.619 1.717 13.371 1.00 45.78 72 ALA A C 1
ATOM 531 O O . ALA A 1 72 ? 6.379 1.320 14.249 1.00 45.78 72 ALA A O 1
ATOM 532 N N . GLY A 1 73 ? 5.703 1.257 12.124 1.00 51.09 73 GLY A N 1
ATOM 533 C CA . GLY A 1 73 ? 6.972 0.872 11.545 1.00 51.09 73 GLY A CA 1
ATOM 534 C C . GLY A 1 73 ? 7.810 2.139 11.465 1.00 51.09 73 GLY A C 1
ATOM 535 O O . GLY A 1 73 ? 7.290 3.206 11.146 1.00 51.09 73 GLY A O 1
ATOM 536 N N . ARG A 1 74 ? 9.097 2.048 11.805 1.00 42.00 74 ARG A N 1
ATOM 537 C CA . ARG A 1 74 ? 10.039 3.165 11.679 1.00 42.00 74 ARG A CA 1
ATOM 538 C C . ARG A 1 74 ? 9.843 3.808 10.302 1.00 42.00 74 ARG A C 1
ATOM 540 O O . ARG A 1 74 ? 10.080 3.116 9.311 1.00 42.00 74 ARG A O 1
ATOM 547 N N . HIS A 1 75 ? 9.400 5.072 10.246 1.00 48.50 75 HIS A N 1
ATOM 548 C CA . HIS A 1 75 ? 9.231 5.784 8.976 1.00 48.50 75 HIS A CA 1
ATOM 549 C C . HIS A 1 75 ? 10.504 5.582 8.158 1.00 48.50 75 HIS A C 1
ATOM 551 O O . HIS A 1 75 ? 11.612 5.904 8.615 1.00 48.50 75 HIS A O 1
ATOM 557 N N . LYS A 1 76 ? 10.372 4.960 6.983 1.00 56.84 76 LYS A N 1
ATOM 558 C CA . LYS A 1 76 ? 11.503 4.867 6.066 1.00 56.84 76 LYS A CA 1
ATOM 559 C C . LYS A 1 76 ? 11.796 6.313 5.671 1.00 56.84 76 LYS A C 1
ATOM 561 O O . LYS A 1 76 ? 10.883 7.038 5.291 1.00 56.84 76 LYS A O 1
ATOM 566 N N . LYS A 1 77 ? 13.050 6.758 5.805 1.00 72.25 77 LYS A N 1
ATOM 567 C CA . LYS A 1 77 ? 13.451 8.083 5.305 1.00 72.25 77 LYS A CA 1
ATOM 568 C C . LYS A 1 77 ? 12.953 8.209 3.861 1.00 72.25 77 LYS A C 1
ATOM 570 O O . LYS A 1 77 ? 13.094 7.244 3.115 1.00 72.25 77 LYS A O 1
ATOM 575 N N . GLU A 1 78 ? 12.413 9.361 3.470 1.00 78.44 78 GLU A N 1
ATOM 576 C CA . GLU A 1 78 ? 11.822 9.577 2.136 1.00 78.44 78 GLU A CA 1
ATOM 577 C C . GLU A 1 78 ? 12.753 9.107 1.002 1.00 78.44 78 GLU A C 1
ATOM 579 O O . GLU A 1 78 ? 12.342 8.372 0.108 1.00 78.44 78 GLU A O 1
ATOM 584 N N . ASN A 1 79 ? 14.057 9.376 1.126 1.00 80.06 79 ASN A N 1
ATOM 585 C CA . ASN A 1 79 ? 15.083 8.879 0.201 1.00 80.06 79 ASN A CA 1
ATOM 586 C C . ASN A 1 79 ? 15.194 7.345 0.138 1.00 80.06 79 ASN A C 1
ATOM 588 O O . ASN A 1 79 ? 15.480 6.782 -0.916 1.00 80.06 79 ASN A O 1
ATOM 592 N N . THR A 1 80 ? 14.999 6.644 1.254 1.00 84.88 80 THR A N 1
ATOM 593 C CA . THR A 1 80 ? 14.969 5.176 1.291 1.00 84.88 80 THR A CA 1
ATOM 594 C C . THR A 1 80 ? 13.695 4.639 0.643 1.00 84.88 80 THR A C 1
ATOM 596 O O . THR A 1 80 ? 13.750 3.618 -0.041 1.00 84.88 80 THR A O 1
ATOM 599 N N . ALA A 1 81 ? 12.559 5.313 0.841 1.00 85.50 81 ALA A N 1
ATOM 600 C CA . ALA A 1 81 ? 11.299 4.926 0.219 1.00 85.50 81 ALA A CA 1
ATOM 601 C C . ALA A 1 81 ? 11.359 5.094 -1.306 1.00 85.50 81 ALA A C 1
ATOM 603 O O . ALA A 1 81 ? 11.076 4.139 -2.024 1.00 85.50 81 ALA A O 1
ATOM 604 N N . LEU A 1 82 ? 11.862 6.237 -1.788 1.00 89.81 82 LE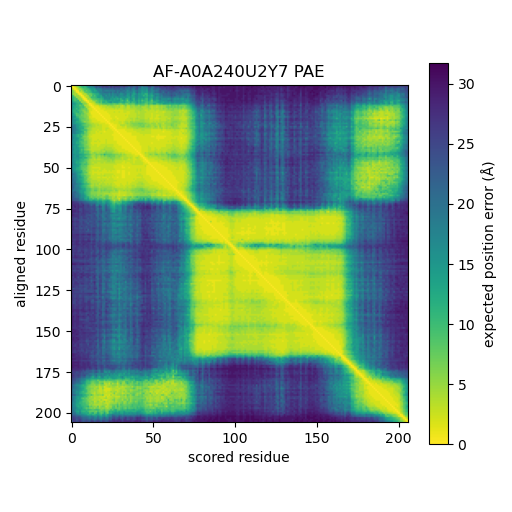U A N 1
ATOM 605 C CA . LEU A 1 82 ? 12.090 6.500 -3.212 1.00 89.81 82 LEU A CA 1
ATOM 606 C C . LEU A 1 82 ? 12.995 5.452 -3.865 1.00 89.81 82 LEU A C 1
ATOM 608 O O . LEU A 1 82 ? 12.631 4.896 -4.895 1.00 89.81 82 LEU A O 1
ATOM 612 N N . LYS A 1 83 ? 14.126 5.105 -3.232 1.00 92.19 83 LYS A N 1
ATOM 613 C CA . LYS A 1 83 ? 14.992 4.011 -3.714 1.00 92.19 83 LYS A CA 1
ATOM 614 C C . LYS A 1 83 ? 14.249 2.679 -3.790 1.00 92.19 83 LYS A C 1
ATOM 616 O O . LYS A 1 83 ? 14.468 1.899 -4.708 1.00 92.19 83 LYS A O 1
ATOM 621 N N . GLY A 1 84 ? 13.372 2.417 -2.824 1.00 92.56 84 GLY A N 1
ATOM 622 C CA . GLY A 1 84 ? 12.498 1.250 -2.816 1.00 92.56 84 GLY A CA 1
ATOM 623 C C . GLY A 1 84 ? 11.548 1.200 -4.012 1.00 92.56 84 GLY A C 1
ATOM 624 O O . GLY A 1 84 ? 11.457 0.167 -4.674 1.00 92.56 84 GLY A O 1
ATOM 625 N N . VAL A 1 85 ? 10.890 2.322 -4.309 1.00 93.62 85 VAL A N 1
ATOM 626 C CA . VAL A 1 85 ? 10.012 2.464 -5.478 1.00 93.62 85 VAL A CA 1
ATOM 627 C C . VAL A 1 85 ? 10.809 2.294 -6.771 1.00 93.62 85 VAL A C 1
ATOM 629 O O . VAL A 1 85 ? 10.373 1.576 -7.664 1.00 93.62 85 VAL A O 1
ATOM 632 N N . GLU A 1 86 ? 12.004 2.876 -6.858 1.00 94.19 86 GLU A N 1
ATOM 633 C CA . GLU A 1 86 ? 12.862 2.799 -8.044 1.00 94.19 86 GLU A CA 1
ATOM 634 C C . GLU A 1 86 ? 13.388 1.377 -8.304 1.00 94.19 86 GLU A C 1
ATOM 636 O O . GLU A 1 86 ? 13.375 0.909 -9.443 1.00 94.19 86 GLU A O 1
ATOM 641 N N . MET A 1 87 ? 13.752 0.636 -7.249 1.00 95.50 87 MET A N 1
ATOM 642 C CA . MET A 1 87 ? 14.072 -0.794 -7.350 1.00 95.50 87 MET A CA 1
ATOM 643 C C . MET A 1 87 ? 12.886 -1.602 -7.883 1.00 95.50 87 MET A C 1
ATOM 645 O O . MET A 1 87 ? 13.048 -2.429 -8.781 1.00 95.50 87 MET A O 1
ATOM 649 N N . ALA A 1 88 ? 11.693 -1.366 -7.330 1.00 95.06 88 ALA A N 1
ATOM 650 C CA . ALA A 1 88 ? 10.485 -2.067 -7.744 1.00 95.06 88 ALA A CA 1
ATOM 651 C C . ALA A 1 88 ? 10.119 -1.749 -9.202 1.00 95.06 88 ALA A C 1
ATOM 653 O O . ALA A 1 88 ? 9.814 -2.660 -9.972 1.00 95.06 88 ALA A O 1
ATOM 654 N N . TYR A 1 89 ? 10.225 -0.477 -9.593 1.00 94.75 89 TYR A N 1
ATOM 655 C CA . TYR A 1 89 ? 10.011 -0.010 -10.957 1.00 94.75 89 TYR A CA 1
ATOM 656 C C . TYR A 1 89 ? 10.933 -0.733 -11.938 1.00 94.75 89 TYR A C 1
ATOM 658 O O . TYR A 1 89 ? 10.452 -1.354 -12.886 1.00 94.75 89 TYR A O 1
ATOM 666 N N . ARG A 1 90 ? 12.245 -0.740 -11.666 1.00 94.25 90 ARG A N 1
ATOM 667 C CA . ARG A 1 90 ? 13.235 -1.353 -12.558 1.00 94.25 90 ARG A CA 1
ATOM 668 C C . ARG A 1 90 ? 13.054 -2.863 -12.693 1.00 94.25 90 ARG A C 1
ATOM 670 O O . ARG A 1 90 ? 13.217 -3.412 -13.778 1.00 94.25 90 ARG A O 1
ATOM 677 N N . TYR A 1 91 ? 12.684 -3.538 -11.608 1.00 94.88 91 TYR A N 1
ATOM 678 C CA . TYR A 1 91 ? 12.375 -4.965 -11.644 1.00 94.88 91 TYR A CA 1
ATOM 679 C C . TYR A 1 91 ? 11.180 -5.276 -12.551 1.00 94.88 91 TYR A C 1
ATOM 681 O O . TYR A 1 91 ? 11.265 -6.164 -13.400 1.00 94.88 91 TYR A O 1
ATOM 689 N N . PHE A 1 92 ? 10.072 -4.546 -12.397 1.00 93.38 92 PHE A N 1
ATOM 690 C CA . PHE A 1 92 ? 8.892 -4.777 -13.227 1.00 93.38 92 PHE A CA 1
ATOM 691 C C . PHE A 1 92 ? 9.094 -4.346 -14.677 1.00 93.38 92 PHE A C 1
ATOM 693 O O . PHE A 1 92 ? 8.521 -4.961 -15.567 1.00 93.38 92 PHE A O 1
ATOM 700 N N . GLU A 1 93 ? 9.913 -3.329 -14.932 1.00 92.75 93 GLU A N 1
ATOM 701 C CA . GLU A 1 93 ? 10.302 -2.937 -16.285 1.00 92.75 93 GLU A CA 1
ATOM 702 C C . GLU A 1 93 ? 10.992 -4.090 -17.029 1.00 92.75 93 GLU A C 1
ATOM 704 O O . GLU A 1 93 ? 10.567 -4.445 -18.127 1.00 92.75 93 GLU A O 1
ATOM 709 N N . LEU A 1 94 ? 11.986 -4.730 -16.400 1.00 91.81 94 LEU A N 1
ATOM 710 C CA . LEU A 1 94 ? 12.702 -5.874 -16.978 1.00 91.81 94 LEU A CA 1
ATOM 711 C C . LEU A 1 94 ? 11.780 -7.074 -17.243 1.00 91.81 94 LEU A C 1
ATOM 713 O O . LEU A 1 94 ? 11.915 -7.748 -18.265 1.00 91.81 94 LEU A O 1
ATOM 717 N N . LEU A 1 95 ? 10.837 -7.327 -16.332 1.00 90.06 95 LEU A N 1
ATOM 718 C CA . LEU A 1 95 ? 9.856 -8.401 -16.476 1.00 90.06 95 LEU A CA 1
ATOM 719 C C . LEU A 1 95 ? 8.833 -8.130 -17.580 1.00 90.06 95 LEU A C 1
ATOM 721 O O . LEU A 1 95 ? 8.559 -9.009 -18.392 1.00 90.06 95 LEU A O 1
ATOM 725 N N . ASP A 1 96 ? 8.251 -6.932 -17.598 1.00 88.25 96 ASP A N 1
ATOM 726 C CA . ASP A 1 96 ? 7.150 -6.598 -18.503 1.00 88.25 96 ASP A CA 1
ATOM 727 C C . ASP A 1 96 ? 7.623 -6.447 -19.951 1.00 88.25 96 ASP A C 1
ATOM 729 O O . ASP A 1 96 ? 6.868 -6.723 -20.878 1.00 88.25 96 ASP A O 1
ATOM 733 N N . GLN A 1 97 ? 8.877 -6.040 -20.155 1.00 84.00 97 GLN A N 1
ATOM 734 C CA . GLN A 1 97 ? 9.502 -5.998 -21.477 1.00 84.00 97 GLN A CA 1
ATOM 735 C C . GLN A 1 97 ? 9.986 -7.384 -21.945 1.00 84.00 97 GLN A C 1
ATOM 737 O O . GLN A 1 97 ? 10.587 -7.488 -23.011 1.00 84.00 97 GLN A O 1
ATOM 742 N N . ALA A 1 98 ? 9.740 -8.442 -21.158 1.00 78.00 98 ALA A N 1
ATOM 743 C CA . ALA A 1 98 ? 10.186 -9.812 -21.412 1.00 78.00 98 ALA A CA 1
ATOM 744 C C . ALA A 1 98 ? 11.701 -9.929 -21.682 1.00 78.00 98 ALA A C 1
ATOM 746 O O . ALA A 1 98 ? 12.146 -10.836 -22.382 1.00 78.00 98 ALA A O 1
ATOM 747 N N . VAL A 1 99 ? 12.498 -9.014 -21.117 1.00 76.81 99 VAL A N 1
ATOM 748 C CA . VAL A 1 99 ? 13.951 -8.944 -21.336 1.00 76.81 99 VAL A CA 1
ATOM 749 C C . VAL A 1 99 ? 14.652 -10.110 -20.648 1.00 76.81 99 VAL A C 1
ATOM 751 O O . VAL A 1 99 ? 15.625 -10.645 -21.175 1.00 76.81 99 VAL A O 1
ATOM 754 N N . CYS A 1 100 ? 14.168 -10.512 -19.471 1.00 84.50 100 CYS A N 1
ATOM 755 C CA . CYS A 1 100 ? 14.761 -11.603 -18.711 1.00 84.50 100 CYS A CA 1
ATOM 756 C C . CYS A 1 100 ? 13.755 -12.328 -17.809 1.00 84.50 100 CYS A C 1
ATOM 758 O O . CYS A 1 100 ? 12.669 -11.835 -17.491 1.00 84.50 100 CYS A O 1
ATOM 760 N N . ALA A 1 101 ? 14.132 -13.536 -17.384 1.00 90.00 101 ALA A N 1
ATOM 761 C CA . ALA A 1 101 ? 13.343 -14.324 -16.445 1.00 90.00 101 ALA A CA 1
ATOM 762 C C . ALA A 1 101 ? 13.361 -13.702 -15.038 1.00 90.00 101 ALA A C 1
ATOM 764 O O . ALA A 1 101 ? 14.293 -13.000 -14.652 1.00 90.00 101 ALA A O 1
ATOM 765 N N . ARG A 1 102 ? 12.364 -14.035 -14.210 1.00 87.44 102 ARG A N 1
ATOM 766 C CA . ARG A 1 102 ? 12.188 -13.467 -12.859 1.00 87.44 102 ARG A CA 1
ATOM 767 C C . ARG A 1 102 ? 13.440 -13.497 -11.979 1.00 87.44 102 ARG A C 1
ATOM 769 O O . ARG A 1 102 ? 13.775 -12.489 -11.365 1.00 87.44 102 ARG A O 1
ATOM 776 N N . ALA A 1 103 ? 14.123 -14.638 -11.920 1.00 90.38 103 ALA A N 1
ATOM 777 C CA . ALA A 1 103 ? 15.333 -14.791 -11.111 1.00 90.38 103 ALA A CA 1
ATOM 778 C C . ALA A 1 103 ? 16.489 -13.913 -11.623 1.00 90.38 103 ALA A C 1
ATOM 780 O O . ALA A 1 103 ? 17.292 -13.403 -10.846 1.00 90.38 103 ALA A O 1
ATOM 781 N N . GLU A 1 104 ? 16.563 -13.707 -12.934 1.00 92.25 104 GLU A N 1
ATOM 782 C CA . GLU A 1 104 ? 17.577 -12.863 -13.552 1.00 92.25 104 GLU A CA 1
ATOM 783 C C . GLU A 1 104 ? 17.272 -11.375 -13.346 1.00 92.25 104 GLU A C 1
ATOM 785 O O . GLU A 1 104 ? 18.171 -10.617 -12.987 1.00 92.25 104 GLU A O 1
ATOM 790 N N . ALA A 1 105 ? 16.003 -10.968 -13.446 1.00 92.38 105 ALA A N 1
ATOM 791 C CA . ALA A 1 105 ? 15.568 -9.612 -13.116 1.00 92.38 105 ALA A CA 1
ATOM 792 C C . ALA A 1 105 ? 15.919 -9.241 -11.663 1.00 92.38 105 ALA A C 1
ATOM 794 O O . ALA A 1 105 ? 16.464 -8.163 -11.419 1.00 92.38 105 ALA A O 1
ATOM 795 N N . LEU A 1 106 ? 15.682 -10.146 -10.701 1.00 93.62 106 LEU A N 1
ATOM 796 C CA . LEU A 1 106 ? 16.083 -9.941 -9.303 1.00 93.62 106 LEU A CA 1
ATOM 797 C C . LEU A 1 106 ? 17.594 -9.740 -9.171 1.00 93.62 106 LEU A C 1
ATOM 799 O O . LEU A 1 106 ? 18.020 -8.776 -8.539 1.00 93.62 106 LEU A O 1
ATOM 803 N N . ARG A 1 107 ? 18.401 -10.601 -9.800 1.00 94.12 107 ARG A N 1
ATOM 804 C CA . ARG A 1 107 ? 19.871 -10.507 -9.774 1.00 94.12 107 ARG A CA 1
ATOM 805 C C . ARG A 1 107 ? 20.394 -9.206 -10.365 1.00 94.12 107 ARG A C 1
ATOM 807 O O . ARG A 1 107 ? 21.285 -8.588 -9.784 1.00 94.12 107 ARG A O 1
ATOM 814 N N . LEU A 1 108 ? 19.858 -8.788 -11.510 1.00 94.06 108 LEU A N 1
ATOM 815 C CA . LEU A 1 108 ? 20.284 -7.567 -12.192 1.00 94.06 108 LEU A CA 1
ATOM 816 C C . LEU A 1 108 ? 19.972 -6.325 -11.355 1.00 94.06 108 LEU A C 1
ATOM 818 O O . LEU A 1 108 ? 20.849 -5.482 -11.166 1.00 94.06 108 LEU A O 1
ATOM 822 N N . VAL A 1 109 ? 18.764 -6.242 -10.795 1.00 95.44 109 VAL A N 1
ATOM 823 C CA . VAL A 1 109 ? 18.367 -5.122 -9.930 1.00 95.44 109 VAL A CA 1
ATOM 824 C C . VAL A 1 109 ? 19.150 -5.143 -8.617 1.00 95.44 109 VAL A C 1
ATOM 826 O O . VAL A 1 109 ? 19.664 -4.109 -8.197 1.00 95.44 109 VAL A O 1
ATOM 829 N N . ALA A 1 110 ? 19.331 -6.312 -8.001 1.00 94.75 110 ALA A N 1
ATOM 830 C CA . ALA A 1 110 ? 20.138 -6.465 -6.792 1.00 94.75 110 ALA A CA 1
ATOM 831 C C . ALA A 1 110 ? 21.572 -5.954 -7.009 1.00 94.75 110 ALA A C 1
ATOM 833 O O . ALA A 1 110 ? 22.088 -5.167 -6.213 1.00 94.75 110 ALA A O 1
ATOM 834 N N . LYS A 1 111 ? 22.182 -6.314 -8.147 1.00 95.06 111 LYS A N 1
ATOM 835 C CA . LYS A 1 111 ? 23.505 -5.825 -8.551 1.00 95.06 111 LYS A CA 1
ATOM 836 C C . LYS A 1 111 ? 23.520 -4.314 -8.796 1.00 95.06 111 LYS A C 1
ATOM 838 O O . LYS A 1 111 ? 24.445 -3.654 -8.335 1.00 95.06 111 LYS A O 1
ATOM 843 N N . GLN A 1 112 ? 22.518 -3.771 -9.490 1.00 94.06 112 GLN A N 1
ATOM 844 C CA . GLN A 1 112 ? 22.429 -2.341 -9.812 1.00 94.06 112 GLN A CA 1
ATOM 845 C C . GLN A 1 112 ? 22.313 -1.464 -8.559 1.00 94.06 112 GLN A C 1
ATOM 847 O O . GLN A 1 112 ? 22.897 -0.385 -8.506 1.00 94.06 112 GLN A O 1
ATOM 852 N N . PHE A 1 113 ? 21.573 -1.924 -7.551 1.00 93.31 113 PHE A N 1
ATOM 853 C CA . PHE A 1 113 ? 21.335 -1.169 -6.319 1.00 93.31 113 PHE A CA 1
ATOM 854 C C . PHE A 1 113 ? 22.264 -1.569 -5.165 1.00 93.31 113 PHE A C 1
ATOM 856 O O . PHE A 1 113 ? 22.150 -1.005 -4.078 1.00 93.31 113 PHE A O 1
ATOM 863 N N . HIS A 1 114 ? 23.195 -2.501 -5.397 1.00 93.81 114 HIS A N 1
ATOM 864 C CA . HIS A 1 114 ? 24.112 -3.044 -4.390 1.00 93.81 114 HIS A CA 1
ATOM 865 C C . HIS A 1 114 ? 23.388 -3.596 -3.146 1.00 93.81 114 HIS A C 1
ATOM 867 O O . HIS A 1 114 ? 23.781 -3.335 -2.008 1.00 93.81 114 HIS A O 1
ATOM 873 N N . VAL A 1 115 ? 22.314 -4.360 -3.366 1.00 93.56 115 VAL A N 1
ATOM 874 C CA . VAL A 1 115 ? 21.500 -5.010 -2.322 1.00 93.56 115 VAL A CA 1
ATOM 875 C C . VAL A 1 115 ? 21.364 -6.511 -2.582 1.00 93.56 115 VAL A C 1
ATOM 877 O O . VAL A 1 115 ? 21.792 -7.011 -3.619 1.00 93.56 115 VAL A O 1
ATOM 880 N N . ASP A 1 116 ? 20.768 -7.246 -1.641 1.00 94.31 116 ASP A N 1
ATOM 881 C CA . ASP A 1 116 ? 20.423 -8.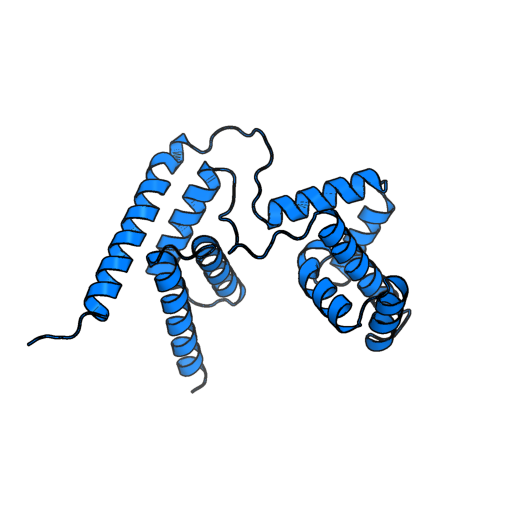655 -1.843 1.00 94.31 116 ASP A CA 1
ATOM 882 C C . ASP A 1 116 ? 19.109 -8.825 -2.636 1.00 94.31 116 ASP A C 1
ATOM 884 O O . ASP A 1 116 ? 18.241 -7.948 -2.655 1.00 94.31 116 ASP A O 1
ATOM 888 N N . GLU A 1 117 ? 18.943 -9.980 -3.291 1.00 93.94 117 GLU A N 1
ATOM 889 C CA . GLU A 1 117 ? 17.728 -10.301 -4.061 1.00 93.94 117 GLU A CA 1
ATOM 890 C C . GLU A 1 117 ? 16.465 -10.254 -3.180 1.00 93.94 117 GLU A C 1
ATOM 892 O O . GLU A 1 117 ? 15.418 -9.769 -3.608 1.00 93.94 117 GLU A O 1
ATOM 897 N N . ARG A 1 118 ? 16.574 -10.662 -1.906 1.00 94.06 118 ARG A N 1
ATOM 898 C CA . ARG A 1 118 ? 15.466 -10.634 -0.932 1.00 94.06 118 ARG A CA 1
ATOM 899 C C . ARG A 1 118 ? 14.991 -9.213 -0.616 1.00 94.06 118 ARG A C 1
ATOM 901 O O . ARG A 1 118 ? 13.853 -9.016 -0.187 1.00 94.06 118 ARG A O 1
ATOM 908 N N . HIS A 1 119 ? 15.857 -8.216 -0.741 1.00 92.50 119 HIS A N 1
ATOM 909 C CA . HIS A 1 119 ? 15.537 -6.810 -0.552 1.00 92.50 119 HIS A CA 1
ATOM 910 C C . HIS A 1 119 ? 14.734 -6.311 -1.745 1.00 92.50 119 HIS A C 1
ATOM 912 O O . HIS A 1 119 ? 13.732 -5.626 -1.550 1.00 92.50 119 HIS A O 1
ATOM 918 N N . VAL A 1 120 ? 15.121 -6.712 -2.958 1.00 93.81 120 VAL A N 1
ATOM 919 C CA . VAL A 1 120 ? 14.376 -6.409 -4.185 1.00 93.81 120 VAL A CA 1
ATOM 920 C C . VAL A 1 120 ? 12.993 -7.064 -4.143 1.00 93.81 120 VAL A C 1
ATOM 922 O O . VAL A 1 120 ? 11.989 -6.396 -4.379 1.00 93.81 120 VAL A O 1
ATOM 925 N N . GLU A 1 121 ? 12.894 -8.333 -3.740 1.00 93.00 121 GLU A N 1
ATOM 926 C CA . GLU A 1 121 ? 11.601 -9.010 -3.553 1.00 93.00 121 GLU A CA 1
ATOM 927 C C . GLU A 1 121 ? 10.707 -8.296 -2.531 1.00 93.00 121 GLU A C 1
ATOM 929 O O . GLU A 1 121 ? 9.512 -8.109 -2.757 1.00 93.00 121 GLU A O 1
ATOM 934 N N . ARG A 1 122 ? 11.280 -7.844 -1.410 1.00 92.38 122 ARG A N 1
ATOM 935 C CA . ARG A 1 122 ? 10.530 -7.056 -0.425 1.00 92.38 122 ARG A CA 1
ATOM 936 C C . ARG A 1 122 ? 10.074 -5.718 -0.998 1.00 92.38 122 ARG A C 1
ATOM 938 O O . ARG A 1 122 ? 8.907 -5.383 -0.847 1.00 92.38 122 ARG A O 1
ATOM 945 N N . ALA A 1 123 ? 10.952 -4.983 -1.677 1.00 92.56 123 ALA A N 1
ATOM 946 C CA . ALA A 1 123 ? 10.617 -3.693 -2.275 1.00 92.56 123 ALA A CA 1
ATOM 947 C C . ALA A 1 123 ? 9.511 -3.823 -3.334 1.00 92.56 123 ALA A C 1
ATOM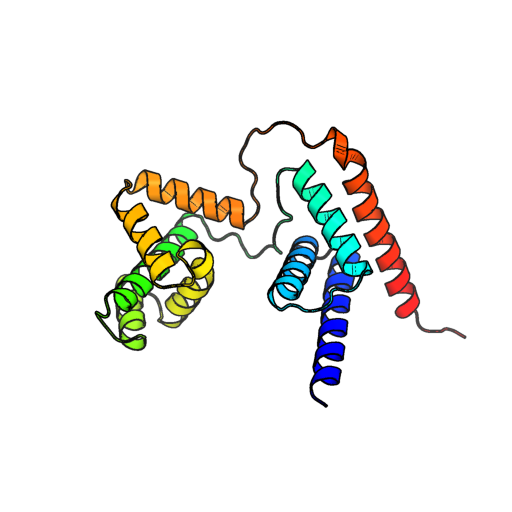 949 O O . ALA A 1 123 ? 8.552 -3.057 -3.325 1.00 92.56 123 ALA A O 1
ATOM 950 N N . THR A 1 124 ? 9.602 -4.827 -4.207 1.00 92.50 124 THR A N 1
ATOM 951 C CA . THR A 1 124 ? 8.596 -5.070 -5.253 1.00 92.50 124 THR A CA 1
ATOM 952 C C . THR A 1 124 ? 7.226 -5.360 -4.662 1.00 92.50 124 THR A C 1
ATOM 954 O O . THR A 1 124 ? 6.249 -4.783 -5.124 1.00 92.50 124 THR A O 1
ATOM 957 N N . ARG A 1 125 ? 7.149 -6.165 -3.595 1.00 91.50 125 ARG A N 1
ATOM 958 C CA . ARG A 1 125 ? 5.904 -6.406 -2.856 1.00 91.50 125 ARG A CA 1
ATOM 959 C C . ARG A 1 125 ? 5.390 -5.147 -2.149 1.00 91.50 125 ARG A C 1
ATOM 961 O O . ARG A 1 125 ? 4.201 -4.857 -2.220 1.00 91.50 125 ARG A O 1
ATOM 968 N N . ASP A 1 126 ? 6.272 -4.409 -1.476 1.00 89.00 126 ASP A N 1
ATOM 969 C CA . ASP A 1 126 ? 5.910 -3.235 -0.671 1.00 89.00 126 ASP A CA 1
ATOM 970 C C . ASP A 1 126 ? 5.351 -2.081 -1.530 1.00 89.00 126 ASP A C 1
ATOM 972 O O . ASP A 1 126 ? 4.483 -1.346 -1.061 1.00 89.00 126 ASP A O 1
ATOM 976 N N . TYR A 1 127 ? 5.820 -1.923 -2.775 1.00 93.00 127 TYR A N 1
ATOM 977 C CA . TYR A 1 127 ? 5.440 -0.811 -3.664 1.00 93.00 127 TYR A CA 1
ATOM 978 C C . TYR A 1 127 ? 4.609 -1.235 -4.884 1.00 93.00 127 TYR A C 1
ATOM 980 O O . TYR A 1 127 ? 4.307 -0.407 -5.743 1.00 93.00 127 TYR A O 1
ATOM 988 N N . GLN A 1 128 ? 4.182 -2.500 -4.962 1.00 90.75 128 GLN A N 1
ATOM 989 C CA . GLN A 1 128 ? 3.341 -2.993 -6.061 1.00 90.75 128 GLN A CA 1
ATOM 990 C C . GLN A 1 128 ? 2.031 -2.209 -6.200 1.00 90.75 128 GLN A C 1
ATOM 992 O O . GLN A 1 128 ? 1.558 -1.985 -7.311 1.00 90.75 128 GLN A O 1
ATOM 997 N N . TRP A 1 129 ? 1.453 -1.771 -5.080 1.00 86.25 129 TRP A N 1
ATOM 998 C CA . TRP A 1 129 ? 0.214 -0.994 -5.068 1.00 86.25 129 TRP A CA 1
ATOM 999 C C . TRP A 1 129 ? 0.348 0.354 -5.791 1.00 86.25 129 TRP A C 1
ATOM 1001 O O . TRP A 1 129 ? -0.633 0.815 -6.365 1.00 86.25 129 TRP A O 1
ATOM 1011 N N . LEU A 1 130 ? 1.543 0.956 -5.774 1.00 88.38 130 LEU A N 1
ATOM 1012 C CA . LEU A 1 130 ? 1.832 2.236 -6.420 1.00 88.38 130 LEU A CA 1
ATOM 1013 C C . LEU A 1 130 ? 2.074 2.045 -7.921 1.00 88.38 130 LEU A C 1
ATOM 1015 O O . LEU A 1 130 ? 1.543 2.778 -8.745 1.00 88.38 130 LEU A O 1
ATOM 1019 N N . LEU A 1 131 ? 2.864 1.028 -8.273 1.00 88.69 131 LEU A N 1
ATOM 1020 C CA . LEU A 1 131 ? 3.270 0.772 -9.658 1.00 88.69 131 LEU A CA 1
ATOM 1021 C C . LEU A 1 131 ? 2.166 0.103 -10.487 1.00 88.69 131 LEU A C 1
ATOM 1023 O O . LEU A 1 131 ? 2.118 0.262 -11.703 1.00 88.69 131 LEU A O 1
ATOM 1027 N N . GLY A 1 132 ? 1.291 -0.664 -9.838 1.00 86.06 132 GLY A N 1
ATOM 1028 C CA . GLY A 1 132 ? 0.202 -1.397 -10.468 1.00 86.06 132 GLY A CA 1
ATOM 1029 C C . GLY A 1 132 ? 0.334 -2.916 -10.339 1.00 86.06 132 GLY A C 1
ATOM 1030 O O . GLY A 1 132 ? 1.395 -3.520 -10.521 1.00 86.06 132 GLY A O 1
ATOM 1031 N N . TRP A 1 133 ? -0.804 -3.558 -10.073 1.00 84.94 133 TRP A N 1
ATOM 1032 C CA . TRP A 1 133 ? -0.897 -5.008 -9.888 1.00 84.94 133 TRP A CA 1
ATOM 1033 C C . TRP A 1 133 ? -0.786 -5.792 -11.203 1.00 84.94 133 TRP A C 1
ATOM 1035 O O . TRP A 1 133 ? -0.211 -6.881 -11.214 1.00 84.94 133 TRP A O 1
ATOM 1045 N N . SER A 1 134 ? -1.274 -5.228 -12.314 1.00 85.88 134 SER A N 1
ATOM 1046 C CA . SER A 1 134 ? -1.254 -5.858 -13.641 1.00 85.88 134 SER A CA 1
ATOM 1047 C C . SER A 1 134 ? -0.179 -5.259 -14.561 1.00 85.88 134 SER A C 1
ATOM 1049 O O . SER A 1 134 ? 0.226 -4.110 -14.347 1.00 85.88 134 SER A O 1
ATOM 1051 N N . PRO A 1 135 ? 0.272 -5.994 -15.597 1.00 84.88 135 PRO A N 1
ATOM 1052 C CA . PRO A 1 135 ? 1.172 -5.459 -16.621 1.00 84.88 135 PRO A CA 1
ATOM 1053 C C . PRO A 1 135 ? 0.643 -4.178 -17.282 1.00 84.88 135 PRO A C 1
ATOM 1055 O O . PRO A 1 135 ? 1.403 -3.236 -17.488 1.00 84.88 135 PRO A O 1
ATOM 1058 N N . GLU A 1 136 ? -0.663 -4.088 -17.550 1.00 83.75 136 GLU A N 1
ATOM 1059 C CA . GLU A 1 136 ? -1.298 -2.894 -18.126 1.00 83.75 136 GLU A CA 1
ATOM 1060 C C . GLU A 1 136 ? -1.261 -1.714 -17.152 1.00 83.75 136 GLU A C 1
ATOM 1062 O O . GLU A 1 136 ? -0.997 -0.581 -17.554 1.00 83.75 136 GLU A O 1
ATOM 1067 N N . GLY A 1 137 ? -1.490 -1.971 -15.858 1.00 82.19 137 GLY A N 1
ATOM 1068 C CA . GLY A 1 137 ? -1.356 -0.961 -14.809 1.00 82.19 137 GLY A CA 1
ATOM 1069 C C . GLY A 1 137 ? 0.060 -0.392 -14.751 1.00 82.19 137 GLY A C 1
ATOM 1070 O O . GLY A 1 137 ? 0.232 0.826 -14.769 1.00 82.19 137 GLY A O 1
ATOM 1071 N N . ARG A 1 138 ? 1.066 -1.270 -14.792 1.00 89.38 138 ARG A N 1
ATOM 1072 C CA . ARG A 1 138 ? 2.482 -0.879 -14.811 1.00 89.38 138 ARG A CA 1
ATOM 1073 C C . ARG A 1 138 ? 2.893 -0.186 -16.105 1.00 89.38 138 ARG A C 1
ATOM 1075 O O . ARG A 1 138 ? 3.725 0.713 -16.075 1.00 89.38 138 ARG A O 1
ATOM 1082 N N . CYS A 1 139 ? 2.286 -0.549 -17.232 1.00 87.75 139 CYS A N 1
ATOM 1083 C CA . CYS A 1 139 ? 2.484 0.138 -18.505 1.00 87.75 139 CYS A CA 1
ATOM 1084 C C . CYS A 1 139 ? 1.983 1.588 -18.446 1.00 87.75 139 CYS A C 1
ATOM 1086 O O . CYS A 1 139 ? 2.704 2.498 -18.847 1.00 87.75 139 CYS A O 1
ATOM 1088 N N . ARG A 1 140 ? 0.799 1.827 -17.861 1.00 85.31 140 ARG A N 1
ATOM 1089 C CA . ARG A 1 140 ? 0.300 3.193 -17.619 1.00 85.31 140 ARG A CA 1
ATOM 1090 C C . ARG A 1 140 ? 1.219 3.983 -16.691 1.00 85.31 140 ARG A C 1
ATOM 1092 O O . ARG A 1 140 ? 1.497 5.143 -16.973 1.00 85.31 140 ARG A O 1
ATOM 1099 N N . PHE A 1 141 ? 1.710 3.352 -15.622 1.00 88.56 141 PHE A N 1
ATOM 1100 C CA . PHE A 1 141 ? 2.667 3.986 -14.716 1.00 88.56 141 PHE A CA 1
ATOM 1101 C C . PHE A 1 141 ? 3.962 4.380 -15.442 1.00 88.56 141 PHE A C 1
ATOM 1103 O O . PHE A 1 141 ? 4.436 5.496 -15.267 1.00 88.56 141 PHE A O 1
ATOM 1110 N N . ARG A 1 142 ? 4.511 3.503 -16.297 1.00 90.56 142 ARG A N 1
ATOM 1111 C CA . ARG A 1 142 ? 5.683 3.813 -17.137 1.00 90.56 142 ARG A CA 1
ATOM 1112 C C . ARG A 1 142 ? 5.422 4.970 -18.097 1.00 90.56 142 ARG A C 1
ATOM 1114 O O . ARG A 1 142 ? 6.194 5.915 -18.117 1.00 90.56 142 ARG A O 1
ATOM 1121 N N . ALA A 1 143 ? 4.307 4.938 -18.825 1.00 87.19 143 ALA A N 1
ATOM 1122 C CA . ALA A 1 143 ? 3.955 6.010 -19.753 1.00 87.19 143 ALA A CA 1
ATOM 1123 C C . ALA A 1 143 ? 3.838 7.372 -19.047 1.00 87.19 143 ALA A C 1
ATOM 1125 O O . ALA A 1 143 ? 4.297 8.383 -19.571 1.00 87.19 143 ALA A O 1
ATOM 1126 N N . TRP A 1 144 ? 3.266 7.397 -17.837 1.00 89.88 144 TRP A N 1
ATOM 1127 C CA . TRP A 1 144 ? 3.273 8.591 -16.992 1.00 89.88 144 TRP A CA 1
ATOM 1128 C C . TRP A 1 144 ? 4.697 8.984 -16.580 1.00 89.88 144 TRP A C 1
ATOM 1130 O O . TRP A 1 144 ? 5.081 10.137 -16.749 1.00 89.88 144 TRP A O 1
ATOM 1140 N N . ARG A 1 145 ? 5.491 8.026 -16.089 1.00 88.38 145 ARG A N 1
ATOM 1141 C CA . ARG A 1 145 ? 6.869 8.242 -15.633 1.00 88.38 145 ARG A CA 1
ATOM 1142 C C . ARG A 1 145 ? 7.768 8.851 -16.711 1.00 88.38 145 ARG A C 1
ATOM 1144 O O . ARG A 1 145 ? 8.573 9.723 -16.382 1.00 88.38 145 ARG A O 1
ATOM 1151 N N . ASP A 1 146 ? 7.646 8.374 -17.945 1.00 88.00 146 ASP A N 1
ATOM 1152 C CA . ASP A 1 146 ? 8.424 8.827 -19.102 1.00 88.00 146 ASP A CA 1
ATOM 1153 C C . ASP A 1 146 ? 8.002 10.233 -19.566 1.00 88.00 146 ASP A C 1
ATOM 1155 O O . ASP A 1 146 ? 8.782 10.941 -20.199 1.00 88.00 146 ASP A O 1
ATOM 1159 N N . GLY A 1 147 ? 6.774 10.648 -19.233 1.00 84.94 147 GLY A N 1
ATOM 1160 C CA . GLY A 1 147 ? 6.207 11.952 -19.577 1.00 84.94 147 GLY A CA 1
ATOM 1161 C C . GLY A 1 147 ? 6.444 13.062 -18.548 1.00 84.94 147 GLY A C 1
ATOM 1162 O O . GLY A 1 147 ? 6.030 14.191 -18.800 1.00 84.94 147 GLY A O 1
ATOM 1163 N N . VAL A 1 148 ? 7.080 12.769 -17.408 1.00 87.12 148 VAL A N 1
ATOM 1164 C CA . VAL A 1 148 ? 7.330 13.738 -16.324 1.00 87.12 148 VAL A CA 1
ATOM 1165 C C . VAL A 1 148 ? 8.819 13.899 -16.027 1.00 87.12 148 VAL A C 1
ATOM 1167 O O . VAL A 1 148 ? 9.622 12.973 -16.190 1.00 87.12 148 VAL A O 1
ATOM 1170 N N . SER A 1 149 ? 9.204 15.078 -15.540 1.00 90.00 149 SER A N 1
ATOM 1171 C CA . SER A 1 149 ? 10.572 15.322 -15.084 1.00 90.00 149 SER A CA 1
ATOM 1172 C C . SER A 1 149 ? 10.917 14.485 -13.841 1.00 90.00 149 SER A C 1
ATOM 1174 O O . SER A 1 149 ? 10.054 13.985 -13.117 1.00 90.00 149 SER A O 1
ATOM 1176 N N . ASN A 1 150 ? 12.214 14.329 -13.557 1.00 86.38 150 ASN A N 1
ATOM 1177 C CA . ASN A 1 150 ? 12.667 13.600 -12.365 1.00 86.38 150 ASN A CA 1
ATOM 1178 C C . ASN A 1 150 ? 12.214 14.249 -11.050 1.00 86.38 150 ASN A C 1
ATOM 1180 O O . ASN A 1 150 ? 12.074 13.547 -10.049 1.00 86.38 150 ASN A O 1
ATOM 1184 N N . GLU A 1 151 ? 12.041 15.569 -11.038 1.00 82.12 151 GLU A N 1
ATOM 1185 C CA . GLU A 1 151 ? 11.598 16.318 -9.865 1.00 82.12 151 GLU A CA 1
ATOM 1186 C C . GLU A 1 151 ? 10.106 16.086 -9.618 1.00 82.12 151 GLU A C 1
ATOM 1188 O O . GLU A 1 151 ? 9.746 15.574 -8.560 1.00 82.12 151 GLU A O 1
ATOM 1193 N N . GLU A 1 152 ? 9.273 16.282 -10.644 1.00 75.31 152 GLU A N 1
ATOM 1194 C CA . GLU A 1 152 ? 7.829 16.006 -10.594 1.00 75.31 152 GLU A CA 1
ATOM 1195 C C . GLU A 1 152 ? 7.533 14.548 -10.223 1.00 75.31 152 GLU A C 1
ATOM 1197 O O . GLU A 1 152 ? 6.660 14.273 -9.400 1.00 75.31 152 GLU A O 1
ATOM 1202 N N . TYR A 1 153 ? 8.297 13.597 -10.771 1.00 84.81 153 TYR A N 1
ATOM 1203 C CA . TYR A 1 153 ? 8.184 12.186 -10.405 1.00 84.81 153 TYR A CA 1
ATOM 1204 C C . TYR A 1 153 ? 8.417 11.959 -8.907 1.00 84.81 153 TYR A C 1
ATOM 1206 O O . TYR A 1 153 ? 7.640 11.265 -8.250 1.00 84.81 153 TYR A O 1
ATOM 1214 N N . ARG A 1 154 ? 9.496 12.528 -8.353 1.00 82.81 154 ARG A N 1
ATOM 1215 C CA . ARG A 1 154 ? 9.837 12.360 -6.934 1.00 82.81 154 ARG A CA 1
ATOM 1216 C C . ARG A 1 154 ? 8.774 12.976 -6.042 1.00 82.81 154 ARG A C 1
ATOM 1218 O O . ARG A 1 154 ? 8.380 12.340 -5.070 1.00 82.81 154 ARG A O 1
ATOM 1225 N N . GLU A 1 155 ? 8.312 14.177 -6.369 1.00 76.88 155 GLU A N 1
ATOM 1226 C CA . GLU A 1 155 ? 7.275 14.861 -5.602 1.00 76.88 155 GLU A CA 1
ATOM 1227 C C . GLU A 1 155 ? 5.953 14.093 -5.616 1.00 76.88 155 GLU A C 1
ATOM 1229 O O . GLU A 1 155 ? 5.383 13.858 -4.550 1.00 76.88 155 GLU A O 1
ATOM 1234 N N . ALA A 1 156 ? 5.509 13.628 -6.786 1.00 74.88 156 ALA A N 1
ATOM 1235 C CA . ALA A 1 156 ? 4.285 12.843 -6.924 1.00 74.88 156 ALA A CA 1
ATOM 1236 C C . ALA A 1 156 ? 4.366 11.511 -6.164 1.00 74.88 156 ALA A C 1
ATOM 1238 O O . ALA A 1 156 ? 3.467 11.182 -5.393 1.00 74.88 156 ALA A O 1
ATOM 1239 N N . VAL A 1 157 ? 5.479 10.778 -6.294 1.00 84.25 157 VAL A N 1
ATOM 1240 C CA . VAL A 1 157 ? 5.682 9.523 -5.554 1.00 84.25 157 VAL A CA 1
ATOM 1241 C C . VAL A 1 157 ? 5.721 9.767 -4.049 1.00 84.25 157 VAL A C 1
ATOM 1243 O O . VAL A 1 157 ? 5.123 9.008 -3.292 1.00 84.25 157 VAL A O 1
ATOM 1246 N N . LEU A 1 158 ? 6.407 10.814 -3.583 1.00 81.06 158 LEU A N 1
ATOM 1247 C CA . LEU A 1 158 ? 6.424 11.152 -2.160 1.00 81.06 158 LEU A CA 1
ATOM 1248 C C . LEU A 1 158 ? 5.041 11.553 -1.655 1.00 81.06 158 LEU A C 1
ATOM 1250 O O . LEU A 1 158 ? 4.680 11.176 -0.542 1.00 81.06 158 LEU A O 1
ATOM 1254 N N . LEU A 1 159 ? 4.264 12.284 -2.453 1.00 73.94 159 LEU A N 1
ATOM 1255 C CA . LEU A 1 159 ? 2.886 12.616 -2.122 1.00 73.94 159 LEU A CA 1
ATOM 1256 C C . LEU A 1 159 ? 2.039 11.347 -1.983 1.00 73.94 159 LEU A C 1
ATOM 1258 O O . LEU A 1 159 ? 1.392 11.176 -0.953 1.00 73.94 159 LEU A O 1
ATOM 1262 N N . ASP A 1 160 ? 2.106 10.423 -2.940 1.00 77.88 160 ASP A N 1
ATOM 1263 C CA . ASP A 1 160 ? 1.380 9.151 -2.872 1.00 77.88 160 ASP A CA 1
ATOM 1264 C C . ASP A 1 160 ? 1.819 8.297 -1.680 1.00 77.88 160 ASP A C 1
ATOM 1266 O O . ASP A 1 160 ? 0.984 7.704 -0.997 1.00 77.88 160 ASP A O 1
ATOM 1270 N N . LEU A 1 161 ? 3.119 8.263 -1.375 1.00 78.69 161 LEU A N 1
ATOM 1271 C CA . LEU A 1 161 ? 3.646 7.585 -0.190 1.00 78.69 161 LEU A CA 1
ATOM 1272 C C . LEU A 1 161 ? 3.104 8.215 1.099 1.00 78.69 161 LEU A C 1
ATOM 1274 O O . LEU A 1 161 ? 2.648 7.492 1.983 1.00 78.69 161 LEU A O 1
ATOM 1278 N N . ARG A 1 162 ? 3.089 9.549 1.197 1.00 69.75 162 ARG A N 1
ATOM 1279 C CA . ARG A 1 162 ? 2.527 10.284 2.343 1.00 69.75 162 ARG A CA 1
ATOM 1280 C C . ARG A 1 162 ? 1.033 10.018 2.490 1.00 69.75 162 ARG A C 1
ATOM 1282 O O . ARG A 1 162 ? 0.585 9.721 3.594 1.00 69.75 162 ARG A O 1
ATOM 1289 N N . LEU A 1 163 ? 0.272 10.058 1.396 1.00 65.31 163 LEU A N 1
ATOM 1290 C CA . LEU A 1 163 ? -1.158 9.743 1.390 1.00 65.31 163 LEU A CA 1
ATOM 1291 C C . LEU A 1 163 ? -1.413 8.283 1.790 1.00 65.31 163 LEU A C 1
ATOM 1293 O O . LEU A 1 163 ? -2.311 8.006 2.586 1.00 65.31 163 LEU A O 1
ATOM 1297 N N . HIS A 1 164 ? -0.586 7.349 1.315 1.00 68.69 164 HIS A N 1
ATOM 1298 C CA . HIS A 1 164 ? -0.662 5.933 1.677 1.00 68.69 164 HIS A CA 1
ATOM 1299 C C . HIS A 1 164 ? -0.322 5.676 3.153 1.00 68.69 164 HIS A C 1
ATOM 1301 O O . HIS A 1 164 ? -0.944 4.823 3.794 1.00 68.69 164 HIS A O 1
ATOM 1307 N N . GLU A 1 165 ? 0.624 6.435 3.712 1.00 68.00 165 GLU A N 1
ATOM 1308 C CA . GLU A 1 165 ? 0.955 6.455 5.144 1.00 68.00 165 GLU A CA 1
ATOM 1309 C C . GLU A 1 165 ? -0.061 7.253 5.984 1.00 68.00 165 GLU A C 1
ATOM 1311 O O . GLU A 1 165 ? -0.015 7.217 7.216 1.00 68.00 165 GLU A O 1
ATOM 1316 N N . GLY A 1 166 ? -1.014 7.921 5.327 1.00 55.38 166 GLY A N 1
ATOM 1317 C CA . GLY A 1 166 ? -2.060 8.707 5.959 1.00 55.38 166 GLY A CA 1
ATOM 1318 C C . GLY A 1 166 ? -1.538 10.002 6.565 1.00 55.38 166 GLY A C 1
ATOM 1319 O O . GLY A 1 166 ? -1.973 10.342 7.648 1.00 55.38 166 GLY A O 1
ATOM 1320 N N . ILE A 1 167 ? -0.605 10.714 5.932 1.00 56.66 167 ILE A N 1
ATOM 1321 C CA . ILE A 1 167 ? -0.157 12.067 6.306 1.00 56.66 167 ILE A CA 1
ATOM 1322 C C . ILE A 1 167 ? -1.007 13.074 5.505 1.00 56.66 167 ILE A C 1
ATOM 1324 O O . ILE A 1 167 ? -1.019 12.982 4.278 1.00 56.66 167 ILE A O 1
ATOM 1328 N N . PRO A 1 168 ? -1.748 14.002 6.146 1.00 46.84 168 PRO A N 1
ATOM 1329 C CA . PRO A 1 168 ? -2.712 14.835 5.443 1.00 46.84 168 PRO A CA 1
ATOM 1330 C C . PRO A 1 168 ? -1.990 15.926 4.639 1.00 46.84 168 PRO A C 1
ATOM 1332 O O . PRO A 1 168 ? -1.029 16.517 5.146 1.00 46.84 168 PRO A O 1
ATOM 1335 N N . PRO A 1 169 ? -2.446 16.225 3.412 1.00 46.88 169 PRO A N 1
ATOM 1336 C CA . PRO A 1 169 ? -2.027 17.420 2.695 1.00 46.88 169 PRO A CA 1
ATOM 1337 C C . PRO A 1 169 ? -2.614 18.667 3.377 1.00 46.88 169 PRO A C 1
ATOM 1339 O O . PRO A 1 169 ? -3.709 18.633 3.935 1.00 46.88 169 PRO A O 1
ATOM 1342 N N . ALA A 1 170 ? -1.882 19.780 3.371 1.00 44.69 170 ALA A N 1
ATOM 1343 C CA . ALA A 1 170 ? -2.334 21.004 4.026 1.00 44.69 170 ALA A CA 1
ATOM 1344 C C . ALA A 1 170 ? -3.514 21.654 3.269 1.00 44.69 170 ALA A C 1
ATOM 1346 O O . ALA A 1 170 ? -3.367 22.011 2.104 1.00 44.69 170 ALA A O 1
ATOM 1347 N N . GLY A 1 171 ? -4.638 21.878 3.966 1.00 50.50 171 GLY A N 1
ATOM 1348 C CA . GLY A 1 171 ? -5.636 22.908 3.635 1.00 50.50 171 GLY A CA 1
ATOM 1349 C C . GLY A 1 171 ? -6.870 22.494 2.820 1.00 50.50 171 GLY A C 1
ATOM 1350 O O . GLY A 1 171 ? -7.031 22.985 1.705 1.00 50.50 171 GLY A O 1
ATOM 1351 N N . GLN A 1 172 ? -7.803 21.710 3.381 1.00 46.34 172 GLN A N 1
ATOM 1352 C CA . GLN A 1 172 ? -9.151 21.535 2.805 1.00 46.34 172 GLN A CA 1
ATOM 1353 C C . GLN A 1 172 ? -10.301 21.936 3.771 1.00 46.34 172 GLN A C 1
ATOM 1355 O O . GLN A 1 172 ? -10.075 22.091 4.977 1.00 46.34 172 GLN A O 1
ATOM 1360 N N . PRO A 1 173 ? -11.510 22.255 3.241 1.00 42.66 173 PRO A N 1
ATOM 1361 C CA . PRO A 1 173 ? -12.651 22.763 4.003 1.00 42.66 173 PRO A CA 1
ATOM 1362 C C . PRO A 1 173 ? -13.601 21.660 4.511 1.00 42.66 173 PRO A C 1
ATOM 1364 O O . PRO A 1 173 ? -13.730 20.578 3.951 1.00 42.66 173 PRO A O 1
ATOM 1367 N N . LEU A 1 174 ? -14.321 21.986 5.587 1.00 50.75 174 LEU A N 1
ATOM 1368 C CA . LEU A 1 174 ? -14.690 21.055 6.650 1.00 50.75 174 LEU A CA 1
ATOM 1369 C C . LEU A 1 174 ? -15.935 20.180 6.389 1.00 50.75 174 LEU A C 1
ATOM 1371 O O . LEU A 1 174 ? -17.070 20.624 6.531 1.00 50.75 174 LEU A O 1
ATOM 1375 N N . LEU A 1 175 ? -15.711 18.867 6.263 1.00 50.75 175 LEU A N 1
ATOM 1376 C CA . LEU A 1 175 ? -16.664 17.773 6.564 1.00 50.75 175 LEU A CA 1
ATOM 1377 C C . LEU A 1 175 ? -17.113 17.732 8.050 1.00 50.75 175 LEU A C 1
ATOM 1379 O O . LEU A 1 175 ? -17.831 16.816 8.466 1.00 50.75 175 LEU A O 1
ATOM 1383 N N . LYS A 1 176 ? -16.681 18.711 8.864 1.00 51.12 176 LYS A N 1
ATOM 1384 C CA . LYS A 1 176 ? -16.764 18.696 10.331 1.00 51.12 176 LY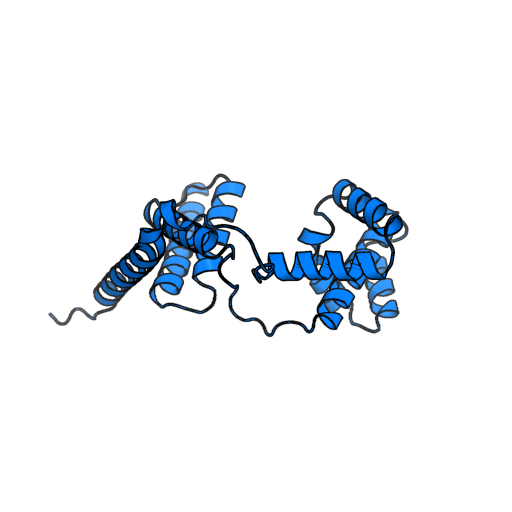S A CA 1
ATOM 1385 C C . LYS A 1 176 ? -18.176 18.790 10.888 1.00 51.12 176 LYS A C 1
ATOM 1387 O O . LYS A 1 176 ? -18.477 18.107 11.865 1.00 51.12 176 LYS A O 1
ATOM 1392 N N . ASP A 1 177 ? -19.059 19.519 10.218 1.00 50.53 177 ASP A N 1
ATOM 1393 C CA . ASP A 1 177 ? -20.393 19.806 10.754 1.00 50.53 177 ASP A CA 1
ATOM 1394 C C . ASP A 1 177 ? -21.343 18.599 10.683 1.00 50.53 177 ASP A C 1
ATOM 1396 O O . ASP A 1 177 ? -22.258 18.476 11.494 1.00 50.53 177 ASP A O 1
ATOM 1400 N N . ARG A 1 178 ? -21.110 17.652 9.760 1.00 50.44 178 ARG A N 1
ATOM 1401 C CA . ARG A 1 178 ? -21.941 16.437 9.622 1.00 50.44 178 ARG A CA 1
ATOM 1402 C C . ARG A 1 178 ? -21.472 15.266 10.479 1.00 50.44 178 ARG A C 1
ATOM 1404 O O . ARG A 1 178 ? -22.246 14.345 10.719 1.00 50.44 178 ARG A O 1
ATOM 1411 N N . LEU A 1 179 ? -20.215 15.277 10.913 1.00 59.09 179 LEU A N 1
ATOM 1412 C CA . LEU A 1 179 ? -19.573 14.131 11.558 1.00 59.09 179 LEU A CA 1
ATOM 1413 C C . LEU A 1 179 ? -19.129 14.431 12.999 1.00 59.09 179 LEU A C 1
ATOM 1415 O O . LEU A 1 179 ? -18.498 13.582 13.613 1.00 59.09 179 LEU A O 1
ATOM 1419 N N . ALA A 1 180 ? -19.493 15.584 13.573 1.00 67.38 180 ALA A N 1
ATOM 1420 C CA . ALA A 1 180 ? -19.024 16.059 14.883 1.00 67.38 180 ALA A CA 1
ATOM 1421 C C . ALA A 1 180 ? -19.142 15.046 16.047 1.00 67.38 180 ALA A C 1
ATOM 1423 O O . ALA A 1 180 ? -18.337 15.084 16.974 1.00 67.38 180 ALA A O 1
ATOM 1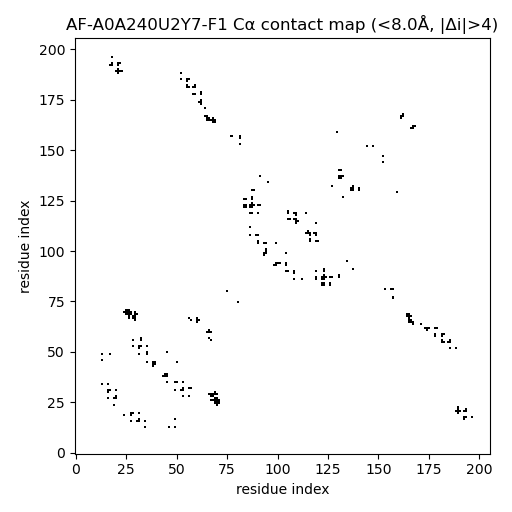424 N N . ALA A 1 181 ? -20.099 14.110 15.998 1.00 69.94 181 ALA A N 1
ATOM 1425 C CA . ALA A 1 181 ? -20.272 13.067 17.016 1.00 69.94 181 ALA A CA 1
ATOM 1426 C C . ALA A 1 181 ? -19.336 11.846 16.856 1.00 69.94 181 ALA A C 1
ATOM 1428 O O . ALA A 1 181 ? -19.210 11.043 17.783 1.00 69.94 181 ALA A O 1
ATOM 1429 N N . ALA A 1 182 ? -18.672 11.684 15.709 1.00 71.81 182 ALA A N 1
ATOM 1430 C CA . ALA A 1 182 ? -17.878 10.496 15.393 1.00 71.81 182 ALA A CA 1
ATOM 1431 C C . ALA A 1 182 ? -16.713 10.231 16.371 1.00 71.81 182 ALA A C 1
ATOM 1433 O O . ALA A 1 182 ? -16.541 9.077 16.766 1.00 71.81 182 ALA A O 1
ATOM 1434 N N . PRO A 1 183 ? -15.948 11.241 16.846 1.00 76.75 183 PRO A N 1
ATOM 1435 C CA . PRO A 1 183 ? -14.866 11.000 17.801 1.00 76.75 183 PRO A CA 1
ATOM 1436 C C . PRO A 1 183 ? -15.375 10.435 19.131 1.00 76.75 183 PRO A C 1
ATOM 1438 O O . PRO A 1 183 ? -14.775 9.516 19.688 1.00 76.75 183 PRO A O 1
ATOM 1441 N N . ALA A 1 184 ? -16.514 10.938 19.617 1.00 79.25 184 ALA A N 1
ATOM 1442 C CA . ALA A 1 184 ? -17.137 10.453 20.845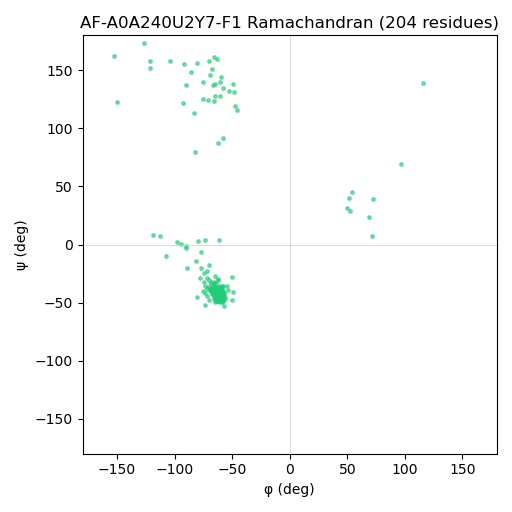 1.00 79.25 184 ALA A CA 1
ATOM 1443 C C . ALA A 1 184 ? -17.653 9.013 20.691 1.00 79.25 184 ALA A C 1
ATOM 1445 O O . ALA A 1 184 ? -17.469 8.198 21.593 1.00 79.25 184 ALA A O 1
ATOM 1446 N N . GLN A 1 185 ? -18.234 8.676 19.533 1.00 78.69 185 GLN A N 1
ATOM 1447 C CA . GLN A 1 185 ? -18.692 7.315 19.238 1.00 78.69 185 GLN A CA 1
ATOM 1448 C C . GLN A 1 185 ? -17.537 6.307 19.221 1.00 78.69 185 GLN A C 1
ATOM 1450 O O . GLN A 1 185 ? -17.653 5.249 19.833 1.00 78.69 185 GLN A O 1
ATOM 1455 N N . VAL A 1 186 ? -16.404 6.642 18.593 1.00 78.12 186 VAL A N 1
ATOM 1456 C CA . VAL A 1 186 ? -15.211 5.774 18.583 1.00 78.12 186 VAL A CA 1
ATOM 1457 C C . VAL A 1 186 ? -14.721 5.486 20.007 1.00 78.12 186 VAL A C 1
ATOM 1459 O O . VAL A 1 186 ? -14.431 4.335 20.336 1.00 78.12 186 VAL A O 1
ATOM 1462 N N . MET A 1 187 ? -14.673 6.504 20.874 1.00 79.25 187 MET A N 1
ATOM 1463 C CA . MET A 1 187 ? -14.252 6.334 22.271 1.00 79.25 187 MET A CA 1
ATOM 1464 C C . MET A 1 187 ? -15.251 5.510 23.092 1.00 79.25 187 MET A C 1
ATOM 1466 O O . MET A 1 187 ? -14.832 4.658 23.874 1.00 79.25 187 MET A O 1
ATOM 1470 N N . ALA A 1 188 ? -16.558 5.707 22.890 1.00 80.44 188 ALA A N 1
ATOM 1471 C CA . ALA A 1 188 ? -17.594 4.913 23.551 1.00 80.44 188 ALA A CA 1
ATOM 1472 C C . ALA A 1 188 ? -17.485 3.425 23.181 1.00 80.44 188 ALA A C 1
ATOM 1474 O O . ALA A 1 188 ? -17.386 2.577 24.064 1.00 80.44 188 ALA A O 1
ATOM 1475 N N . MET A 1 189 ? -17.375 3.113 21.885 1.00 80.88 189 MET A N 1
ATOM 1476 C CA . MET A 1 189 ? -17.225 1.732 21.412 1.00 80.88 189 MET A CA 1
ATOM 1477 C C . MET A 1 189 ? -15.949 1.068 21.942 1.00 80.88 189 MET A C 1
ATOM 1479 O O . MET A 1 189 ? -15.951 -0.123 22.251 1.00 80.88 189 MET A O 1
ATOM 1483 N N . ARG A 1 190 ? -14.852 1.827 22.069 1.00 81.12 190 ARG A N 1
ATOM 1484 C CA . ARG A 1 190 ? -13.607 1.333 22.668 1.00 81.12 190 ARG A CA 1
ATOM 1485 C C . ARG A 1 190 ? -13.804 0.951 24.136 1.00 81.12 190 ARG A C 1
ATOM 1487 O O . ARG A 1 190 ? -13.382 -0.133 24.532 1.00 81.12 190 ARG A O 1
ATOM 1494 N N . ASN A 1 191 ? -14.456 1.810 24.917 1.00 80.75 191 ASN A N 1
ATOM 1495 C CA . ASN A 1 191 ? -14.728 1.553 26.332 1.00 80.75 191 ASN A CA 1
ATOM 1496 C C . ASN A 1 191 ? -15.665 0.353 26.524 1.00 80.75 191 ASN A C 1
ATOM 1498 O O . ASN A 1 191 ? -15.381 -0.507 27.353 1.00 80.75 191 ASN A O 1
ATOM 1502 N N . ASP A 1 192 ? -16.722 0.246 25.716 1.00 82.44 192 ASP A N 1
ATOM 1503 C CA . ASP A 1 192 ? -17.657 -0.882 25.775 1.00 82.44 192 ASP A CA 1
ATOM 1504 C C . ASP A 1 192 ? -16.945 -2.217 25.507 1.00 82.44 192 ASP A C 1
ATOM 1506 O O . ASP A 1 192 ? -17.136 -3.193 26.237 1.00 82.44 192 ASP A O 1
ATOM 1510 N N . LEU A 1 193 ? -16.071 -2.259 24.495 1.00 78.56 193 LEU A N 1
ATOM 1511 C CA . LEU A 1 193 ? -15.278 -3.449 24.182 1.00 78.56 193 LEU A CA 1
ATOM 1512 C C . LEU A 1 193 ? -14.269 -3.785 25.280 1.00 78.56 193 LEU A C 1
ATOM 1514 O O . LEU A 1 193 ? -14.096 -4.963 25.587 1.00 78.56 193 LEU A O 1
ATOM 1518 N N . LEU A 1 194 ? -13.623 -2.785 25.887 1.00 79.25 194 LEU A N 1
ATOM 1519 C CA . LEU A 1 194 ? -12.742 -3.001 27.038 1.00 79.25 194 LEU A CA 1
ATOM 1520 C C . LEU A 1 194 ? -13.506 -3.640 28.200 1.00 79.25 194 LEU A C 1
ATOM 1522 O O . LEU A 1 194 ? -13.077 -4.673 28.703 1.00 79.25 194 LEU A O 1
ATOM 1526 N N . CYS A 1 195 ? -14.686 -3.118 28.548 1.00 79.50 195 CYS A N 1
ATOM 1527 C CA . CYS A 1 195 ? -15.525 -3.707 29.590 1.00 79.50 195 CYS A CA 1
ATOM 1528 C C . CYS A 1 195 ? -15.944 -5.152 29.272 1.00 79.50 195 CYS A C 1
ATOM 1530 O O . CYS A 1 195 ? -16.011 -5.986 30.175 1.00 79.50 195 CYS A O 1
ATOM 1532 N N . LEU A 1 196 ? -16.235 -5.469 28.006 1.00 77.50 196 LEU A N 1
ATOM 1533 C CA . LEU A 1 196 ? -16.555 -6.838 27.586 1.00 77.50 196 LEU A CA 1
ATOM 1534 C C . LEU A 1 196 ? -15.347 -7.774 27.706 1.00 77.50 196 LEU A C 1
ATOM 1536 O O . LEU A 1 196 ? -15.495 -8.897 28.187 1.00 77.50 196 LEU A O 1
ATOM 1540 N N . ILE A 1 197 ? -14.158 -7.311 27.312 1.00 75.12 197 ILE A N 1
ATOM 1541 C CA . ILE A 1 197 ? -12.909 -8.068 27.456 1.00 75.12 197 ILE A CA 1
ATOM 1542 C C . ILE A 1 197 ? -12.615 -8.318 28.938 1.00 75.12 197 ILE A C 1
ATOM 1544 O O . ILE A 1 197 ? -12.325 -9.454 29.308 1.00 75.12 197 ILE A O 1
ATOM 1548 N N . ASP A 1 198 ? -12.740 -7.304 29.793 1.00 74.44 198 ASP A N 1
ATOM 1549 C CA . ASP A 1 198 ? -12.486 -7.418 31.234 1.00 74.44 198 ASP A CA 1
ATOM 1550 C C . ASP A 1 198 ? -13.453 -8.402 31.905 1.00 74.44 198 ASP A C 1
ATOM 1552 O O . ASP A 1 198 ? -13.044 -9.221 32.728 1.00 74.44 198 ASP A O 1
ATOM 1556 N N . ARG A 1 199 ? -14.732 -8.399 31.507 1.00 74.31 199 ARG A N 1
ATOM 1557 C CA . ARG A 1 199 ? -15.727 -9.384 31.971 1.00 74.31 199 ARG A CA 1
ATOM 1558 C C . ARG A 1 199 ? -15.418 -10.803 31.503 1.00 74.31 199 ARG A C 1
ATOM 1560 O O . ARG A 1 199 ? -15.634 -11.741 32.259 1.00 74.31 199 ARG A O 1
ATOM 1567 N N . ALA A 1 200 ? -14.925 -10.967 30.277 1.00 68.94 200 ALA A N 1
ATOM 1568 C CA . ALA A 1 200 ? -14.574 -12.274 29.724 1.00 68.94 200 ALA A CA 1
ATOM 1569 C C . ALA A 1 200 ? -13.239 -12.825 30.261 1.00 68.94 200 ALA A C 1
ATOM 1571 O O . ALA A 1 200 ? -12.995 -14.025 30.172 1.00 68.94 200 ALA A O 1
ATOM 1572 N N . THR A 1 201 ? -12.369 -11.958 30.789 1.00 62.97 201 THR A N 1
ATOM 1573 C CA . THR A 1 201 ? -11.022 -12.317 31.274 1.00 62.97 201 THR A CA 1
ATOM 1574 C C . THR A 1 201 ? -10.890 -12.299 32.794 1.00 62.97 201 THR A C 1
ATOM 1576 O O . THR A 1 201 ? -9.893 -12.791 33.321 1.00 62.97 201 THR A O 1
ATOM 1579 N N . SER A 1 202 ? -11.896 -11.788 33.506 1.00 51.81 202 SER A N 1
ATOM 1580 C CA . SER A 1 202 ? -11.973 -11.886 34.959 1.00 51.81 202 SER A CA 1
ATOM 1581 C C . SER A 1 202 ? -12.142 -13.353 35.377 1.00 51.81 202 SER A C 1
ATOM 1583 O O . SER A 1 202 ? -13.094 -14.002 34.934 1.00 51.81 202 SER A O 1
ATOM 1585 N N . PRO A 1 203 ? -11.248 -13.905 36.219 1.00 49.03 203 PRO A N 1
ATOM 1586 C CA . PRO A 1 203 ? -11.454 -15.228 36.783 1.00 49.03 203 PRO A CA 1
ATOM 1587 C C . PRO A 1 203 ? -12.749 -15.199 37.596 1.00 49.03 203 PRO A C 1
ATOM 1589 O O . PRO A 1 203 ? -12.947 -14.316 38.433 1.00 49.03 203 PRO A O 1
ATOM 1592 N N . LEU A 1 204 ? -13.641 -16.149 37.317 1.00 46.94 204 LEU A N 1
ATOM 1593 C CA . LEU A 1 204 ? -14.808 -16.438 38.141 1.00 46.94 204 LEU A CA 1
ATOM 1594 C C . LEU A 1 204 ? -14.316 -16.788 39.553 1.00 46.94 204 LEU A C 1
ATOM 1596 O O . LEU A 1 204 ? -14.000 -17.937 39.837 1.00 46.94 204 LEU A O 1
ATOM 1600 N N . ASN A 1 205 ? -14.219 -15.792 40.429 1.00 45.88 205 ASN A N 1
ATOM 1601 C CA . ASN A 1 205 ? -14.171 -16.016 41.866 1.00 45.88 205 ASN A CA 1
ATOM 1602 C C . ASN A 1 205 ? -15.613 -16.197 42.344 1.00 45.88 205 ASN A C 1
ATOM 1604 O O . ASN A 1 205 ? -16.213 -15.252 42.853 1.00 45.88 205 ASN A O 1
ATOM 1608 N N . HIS A 1 206 ? -16.151 -17.399 42.148 1.00 41.28 206 HIS A N 1
ATOM 1609 C CA . HIS A 1 206 ? -17.253 -17.954 42.930 1.00 41.28 206 HIS A CA 1
ATOM 1610 C C . HIS A 1 206 ? -17.045 -19.455 43.097 1.00 41.28 206 HIS A C 1
ATOM 1612 O O . HIS A 1 206 ? -16.836 -20.133 42.067 1.00 41.28 206 HIS A O 1
#

Mean predicted aligned error: 15.26 Å

Secondary structure (DSSP, 8-state):
-HHHHHHHHHHHHHHHHHHHHHTT-TTHHHHHHHHHHHHHHTTPPPPHHHHHHHHHHHHHHHHTTSPPPPS---PPPHHHHHHHHHHHHHHHHHHHTT-S-HHHHHHHHHHHHTS-HHHHHHHHHHHHHHH-SSHHHHHHHHHHHHTS-HHHHHHHHHHHHHHHTTPPPS----THHHHTTHHHHHHHHHHHHHHHHHHHHS----

Solvent-accessible surface area (backbone atoms only — not comparable to full-atom values): 11397 Å² total; per-residue (Å²): 119,73,70,60,60,54,52,55,53,51,54,54,52,54,49,52,42,52,50,34,38,32,70,66,40,75,25,20,69,31,48,41,44,51,52,52,51,50,30,57,75,71,73,47,88,73,55,71,67,60,50,51,52,32,52,29,51,49,40,40,17,53,55,63,64,26,51,61,45,60,45,83,62,81,79,65,53,68,70,57,46,51,52,32,45,51,51,25,49,54,34,50,50,37,47,73,69,66,73,45,56,73,72,53,28,36,50,53,47,14,61,74,71,75,51,52,49,69,54,46,56,47,26,32,64,73,38,29,83,78,46,34,90,46,72,67,43,34,48,52,44,48,57,51,56,76,72,46,55,76,62,59,48,49,52,52,51,51,50,52,50,35,51,74,54,28,50,60,77,91,84,83,85,79,58,39,85,86,39,69,63,23,62,60,51,46,53,50,55,25,51,54,46,39,54,51,50,51,64,73,66,52,78,82,88,121

Sequence (206 aa):
MAKTDRQVTHLAQDAEVAQAFAKNVPGADRRVLERVAEAAALGNVVSPELQKIANAILAVALLNEKLPGRAAGRHKKENTALKGVEMAYRYFELLDQAVCARAEALRLVAKQFHVDERHVERATRDYQWLLGWSPEGRCRFRAWRDGVSNEEYREAVLLDLRLHEGIPPAGQPLLKDRLAAAPAQVMAMRNDLLCLIDRATSPLNH